Protein AF-A0A3C0AM90-F1 (afdb_monomer_lite)

Secondary structure (DSSP, 8-state):
-----------------PPP-------------------------------------SSTTTTTTS-------------HHHHHHHHHHHHHHHHHHHHHHHHHHH-S----HHHHHHHHHHHHHHHH-SSPPSS-SS-SS-TTS----TTHHHHHHHHHHHHHHHHHHHHHHHHHHHHHHHHHHHHHHTTTS-HHHHHHHHHHHHHHHGGG--SSHHHHHHHHHHHHHHHHHHHHHH--HHHHHHHHHHHHHHHHH-GGGHHHHHHHHHHHHHHH-

pLDDT: mean 73.26, std 22.81, range [27.39, 95.88]

Structure (mmCIF, N/CA/C/O backbone):
data_AF-A0A3C0AM90-F1
#
_entry.id   AF-A0A3C0AM90-F1
#
loop_
_atom_site.group_PDB
_atom_site.id
_atom_site.type_symbol
_atom_site.label_atom_id
_atom_site.label_alt_id
_atom_site.label_comp_id
_atom_site.label_asym_id
_atom_site.label_entity_id
_atom_site.label_seq_id
_atom_site.pdbx_PDB_ins_code
_atom_site.Cartn_x
_atom_site.Cartn_y
_atom_site.Cartn_z
_atom_site.occupancy
_atom_site.B_iso_or_equiv
_atom_site.auth_seq_id
_atom_site.auth_comp_id
_atom_site.auth_asym_id
_atom_site.auth_atom_id
_atom_site.pdbx_PDB_model_num
ATOM 1 N N . MET A 1 1 ? -50.182 -10.665 14.078 1.00 39.38 1 MET A N 1
ATOM 2 C CA . MET A 1 1 ? -50.051 -10.076 15.429 1.00 39.38 1 MET A CA 1
ATOM 3 C C . MET A 1 1 ? -49.239 -8.796 15.305 1.00 39.38 1 MET A C 1
ATOM 5 O O . MET A 1 1 ? -48.276 -8.785 14.554 1.00 39.38 1 MET A O 1
ATOM 9 N N . ARG A 1 2 ? -49.729 -7.710 15.909 1.00 33.28 2 ARG A N 1
ATOM 10 C CA . ARG A 1 2 ? -49.258 -6.319 15.777 1.00 33.28 2 ARG A CA 1
ATOM 11 C C . ARG A 1 2 ? -47.964 -6.069 16.570 1.00 33.28 2 ARG A C 1
ATOM 13 O O . ARG A 1 2 ? -47.918 -6.490 17.718 1.00 33.28 2 ARG A O 1
ATOM 20 N N . CYS A 1 3 ? -47.001 -5.341 15.993 1.00 35.06 3 CYS A N 1
ATOM 21 C CA . CYS A 1 3 ? -46.538 -4.006 16.440 1.00 35.06 3 CYS A CA 1
ATOM 22 C C . CYS A 1 3 ? -45.296 -3.527 15.638 1.00 35.06 3 CYS A C 1
ATOM 24 O O . CYS A 1 3 ? -44.379 -4.322 15.453 1.00 35.06 3 CYS A O 1
ATOM 26 N N . PRO A 1 4 ? -45.244 -2.253 15.186 1.00 50.62 4 PRO A N 1
ATOM 27 C CA . PRO A 1 4 ? -44.074 -1.613 14.572 1.00 50.62 4 PRO A CA 1
ATOM 28 C C . PRO A 1 4 ? -43.421 -0.568 15.507 1.00 50.62 4 PRO A C 1
ATOM 30 O O . PRO A 1 4 ? -44.130 0.182 16.168 1.00 50.62 4 PRO A O 1
ATOM 33 N N . PHE A 1 5 ? -42.089 -0.467 15.522 1.00 34.16 5 PHE A N 1
ATOM 34 C CA . PHE A 1 5 ? -41.318 0.657 16.093 1.00 34.16 5 PHE A CA 1
ATOM 35 C C . PHE A 1 5 ? -40.039 0.801 15.248 1.00 34.16 5 PHE A C 1
ATOM 37 O O . PHE A 1 5 ? -39.233 -0.119 15.195 1.00 34.16 5 PHE A O 1
ATOM 44 N N . LEU A 1 6 ? -40.022 1.704 14.266 1.00 31.70 6 LEU A N 1
ATOM 45 C CA . LEU A 1 6 ? -39.562 3.102 14.318 1.00 31.70 6 LEU A CA 1
ATOM 46 C C . LEU A 1 6 ? -38.048 3.268 14.548 1.00 31.70 6 LEU A C 1
ATOM 48 O O . LEU A 1 6 ? -37.533 3.149 15.652 1.00 31.70 6 LEU A O 1
ATOM 52 N N . PHE A 1 7 ? -37.407 3.570 13.415 1.00 35.69 7 PHE A N 1
ATOM 53 C CA . PHE A 1 7 ? -36.123 4.227 13.173 1.00 35.69 7 PHE A CA 1
ATOM 54 C C . PHE A 1 7 ? -35.644 5.177 14.283 1.00 35.69 7 PHE A C 1
ATOM 56 O O . PHE A 1 7 ? -36.381 6.071 14.692 1.00 35.69 7 PHE A O 1
ATOM 63 N N . SER A 1 8 ? -34.354 5.096 14.617 1.00 31.66 8 SER A N 1
ATOM 64 C CA . SER A 1 8 ? -33.591 6.265 15.058 1.00 31.66 8 SER A CA 1
ATOM 65 C C . SER A 1 8 ? -32.146 6.168 14.566 1.00 31.66 8 SER A C 1
ATOM 67 O O . SER A 1 8 ? -31.461 5.167 14.766 1.00 31.66 8 SER A O 1
ATOM 69 N N . SER A 1 9 ? -31.725 7.208 13.859 1.00 38.25 9 SER A N 1
ATOM 70 C CA . SER A 1 9 ? -30.399 7.449 13.290 1.00 38.25 9 SER A CA 1
ATOM 71 C C . SER A 1 9 ? -29.634 8.432 14.187 1.00 38.25 9 SER A C 1
ATOM 73 O O . SER A 1 9 ? -30.235 9.432 14.575 1.00 38.25 9 SER A O 1
ATOM 75 N N . PRO A 1 10 ? -28.330 8.248 14.479 1.00 38.34 10 PRO A N 1
ATOM 76 C CA . PRO A 1 10 ? -27.557 9.234 15.225 1.00 38.34 10 PRO A CA 1
ATOM 77 C C . PRO A 1 10 ? -26.718 10.079 14.256 1.00 38.34 10 PRO A C 1
ATOM 79 O O . PRO A 1 10 ? -25.612 9.701 13.881 1.00 38.34 10 PRO A O 1
ATOM 82 N N . PHE A 1 11 ? -27.257 11.214 13.814 1.00 35.66 11 PHE A N 1
ATOM 83 C CA . PHE A 1 11 ? -26.491 12.281 13.159 1.00 35.66 11 PHE A CA 1
ATOM 84 C C . PHE A 1 11 ? -27.241 13.604 13.352 1.00 35.66 11 PHE A C 1
ATOM 86 O O . PHE A 1 11 ? -28.010 13.993 12.485 1.00 35.66 11 PHE A O 1
ATOM 93 N N . GLN A 1 12 ? -27.078 14.248 14.513 1.00 34.56 12 GLN A N 1
ATOM 94 C CA . GLN A 1 12 ? -27.311 15.689 14.731 1.00 34.56 12 GLN A CA 1
ATOM 95 C C . GLN A 1 12 ? -27.127 16.031 16.215 1.00 34.56 12 GLN A C 1
ATOM 97 O O . GLN A 1 12 ? -28.050 15.879 17.006 1.00 34.56 12 GLN A O 1
ATOM 102 N N . ILE A 1 13 ? -25.946 16.528 16.587 1.00 34.00 13 ILE A N 1
ATOM 103 C CA . ILE A 1 13 ? -25.789 17.407 17.753 1.00 34.00 13 ILE A CA 1
ATOM 104 C C . ILE A 1 13 ? -24.882 18.559 17.316 1.00 34.00 13 ILE A C 1
ATOM 1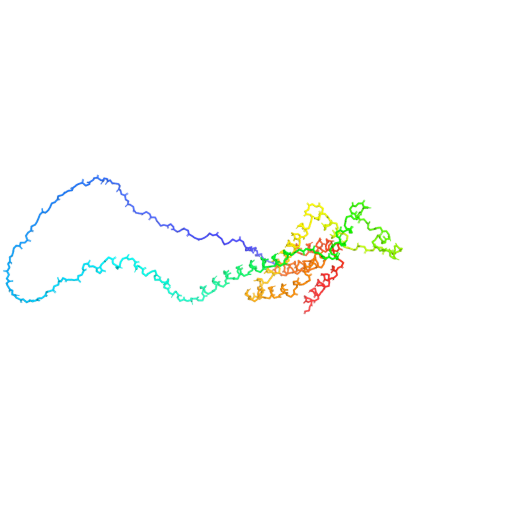06 O O . ILE A 1 13 ? -23.665 18.517 17.445 1.00 34.00 13 ILE A O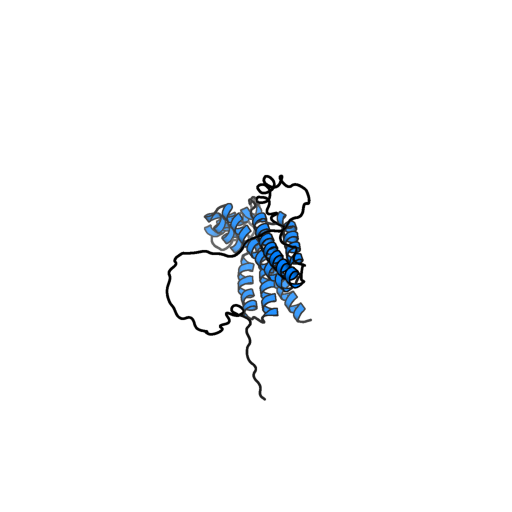 1
ATOM 110 N N . LEU A 1 14 ? -25.503 19.568 16.714 1.00 35.75 14 LEU A N 1
ATOM 111 C CA . LEU A 1 14 ? -25.012 20.939 16.661 1.00 35.75 14 LEU A CA 1
ATOM 112 C C . LEU A 1 14 ? -26.273 21.813 16.669 1.00 35.75 14 LEU A C 1
ATOM 114 O O . LEU A 1 14 ? -27.097 21.652 15.771 1.00 35.75 14 LEU A O 1
ATOM 118 N N . SER A 1 15 ? -26.416 22.676 17.683 1.00 34.88 15 SER A N 1
ATOM 119 C CA . SER A 1 15 ? -27.446 23.726 17.870 1.00 34.88 15 SER A CA 1
ATOM 120 C C . SER A 1 15 ? -28.365 23.552 19.092 1.00 34.88 15 SER A C 1
ATOM 122 O O . SER A 1 15 ? -29.468 23.026 18.982 1.00 34.88 15 SER A O 1
ATOM 124 N N . ILE A 1 16 ? -27.929 24.095 20.232 1.00 36.56 16 ILE A N 1
ATOM 125 C CA . ILE A 1 16 ? -28.690 24.497 21.437 1.00 36.56 16 ILE A CA 1
ATOM 126 C C . ILE A 1 16 ? -27.848 25.662 22.017 1.00 36.56 16 ILE A C 1
ATOM 128 O O . ILE A 1 16 ? -26.639 25.496 22.101 1.00 36.56 16 ILE A O 1
ATOM 132 N N . TYR A 1 17 ? -28.291 26.864 22.399 1.00 35.56 17 TYR A N 1
ATOM 133 C CA . TYR A 1 17 ? -29.592 27.519 22.548 1.00 35.56 17 TYR A CA 1
ATOM 134 C C . TYR A 1 17 ? -29.295 29.037 22.657 1.00 35.56 17 TYR A C 1
ATOM 136 O O . TYR A 1 17 ? -28.464 29.428 23.474 1.00 35.56 17 TYR A O 1
ATOM 144 N N . VAL A 1 18 ? -29.964 29.892 21.880 1.00 36.09 18 VAL A N 1
ATOM 145 C CA . VAL A 1 18 ? -30.125 31.325 22.197 1.00 36.09 18 VAL A CA 1
ATOM 146 C C . VAL A 1 18 ? -31.485 31.428 22.871 1.00 36.09 18 VAL A C 1
ATOM 148 O O . VAL A 1 18 ? -32.479 31.026 22.269 1.00 36.09 18 VAL A O 1
ATOM 151 N N . ASN A 1 19 ? -31.525 31.876 24.127 1.00 34.41 19 ASN A N 1
ATOM 152 C CA . ASN A 1 19 ? -32.768 32.028 24.873 1.00 34.41 19 ASN A CA 1
ATOM 153 C C . ASN A 1 19 ? -33.157 33.507 24.924 1.00 34.41 19 ASN A C 1
ATOM 155 O O . ASN A 1 19 ? -32.389 34.351 25.380 1.00 34.41 19 ASN A O 1
ATOM 159 N N . ASP A 1 20 ? -34.354 33.760 24.416 1.00 33.06 20 ASP A N 1
ATOM 160 C CA . ASP A 1 20 ? -35.044 35.033 24.272 1.00 33.06 20 ASP A CA 1
ATOM 161 C C . ASP A 1 20 ? -35.803 35.354 25.578 1.00 33.06 20 ASP A C 1
ATOM 163 O O . ASP A 1 20 ? -36.395 34.459 26.192 1.00 33.06 20 ASP A O 1
ATOM 167 N N . HIS A 1 21 ? -35.773 36.607 26.037 1.00 35.41 21 HIS A N 1
ATOM 168 C CA . HIS A 1 21 ? -36.641 37.134 27.101 1.00 35.41 21 HIS A CA 1
ATOM 169 C C . HIS A 1 21 ? -37.121 38.539 26.693 1.00 35.41 21 HIS A C 1
ATOM 171 O O . HIS A 1 21 ? -36.285 39.359 26.316 1.00 35.41 21 HIS A O 1
ATOM 177 N N . PRO A 1 22 ? -38.437 38.829 26.767 1.00 40.31 22 PRO A N 1
ATOM 178 C CA . PRO A 1 22 ? -39.031 39.987 26.107 1.00 40.31 22 PRO A CA 1
ATOM 179 C C . PRO A 1 22 ? -39.045 41.267 26.961 1.00 40.31 22 PRO A C 1
ATOM 181 O O . PRO A 1 22 ? -39.287 41.228 28.167 1.00 40.31 22 PRO A O 1
ATOM 184 N N . ASP A 1 23 ? -38.829 42.378 26.252 1.00 34.12 23 ASP A N 1
ATOM 185 C CA . ASP A 1 23 ? -39.323 43.755 26.405 1.00 34.12 23 ASP A CA 1
ATOM 186 C C . ASP A 1 23 ? -39.695 44.300 27.793 1.00 34.12 23 ASP A C 1
ATOM 188 O O . ASP A 1 23 ? -40.720 43.932 28.371 1.00 34.12 23 ASP A O 1
ATOM 192 N N . LYS A 1 24 ? -38.959 45.347 28.207 1.00 34.97 24 LYS A N 1
ATOM 193 C CA . LYS A 1 24 ? -39.517 46.531 28.887 1.00 34.97 24 LYS A CA 1
ATOM 194 C C . LYS A 1 24 ? -38.788 47.820 28.481 1.00 34.97 24 LYS A C 1
ATOM 196 O O . LYS A 1 24 ? -37.656 48.054 28.888 1.00 34.97 24 LYS A O 1
ATOM 201 N N . ASP A 1 25 ? -39.505 48.621 27.697 1.00 34.72 25 ASP A N 1
ATOM 202 C CA . ASP A 1 25 ? -39.694 50.075 27.795 1.00 34.72 25 ASP A CA 1
ATOM 203 C C . ASP A 1 25 ? -38.468 50.991 28.000 1.00 34.72 25 ASP A C 1
ATOM 205 O O . ASP A 1 25 ? -38.032 51.251 29.121 1.00 34.72 25 ASP A O 1
ATOM 209 N N . LEU A 1 26 ? -38.032 51.626 26.908 1.00 38.59 26 LEU A N 1
ATOM 210 C CA . LEU A 1 26 ? -37.303 52.900 26.906 1.00 38.59 26 LEU A CA 1
ATOM 211 C C . LEU A 1 26 ? -38.023 53.878 25.962 1.00 38.59 26 LEU A C 1
ATOM 213 O O . LEU A 1 26 ? -38.301 53.497 24.824 1.00 38.59 26 LEU A O 1
ATOM 217 N N . PRO A 1 27 ? -38.281 55.131 26.373 1.00 42.84 27 PRO A N 1
ATOM 218 C CA . PRO A 1 27 ? -38.460 56.229 25.439 1.00 42.84 27 PRO A CA 1
ATOM 219 C C . PRO A 1 27 ? -37.233 57.152 25.389 1.00 42.84 27 PRO A C 1
ATOM 221 O O . PRO A 1 27 ? -36.568 57.407 26.394 1.00 42.84 27 PRO A O 1
ATOM 224 N N . ASP A 1 28 ? -36.989 57.637 24.173 1.00 35.59 28 ASP A N 1
ATOM 225 C CA . ASP A 1 28 ? -36.035 58.664 23.755 1.00 35.59 28 ASP A CA 1
ATOM 226 C C . ASP A 1 28 ? -36.182 60.001 24.508 1.00 35.59 28 ASP A C 1
ATOM 228 O O . ASP A 1 28 ? -37.299 60.421 24.795 1.00 35.59 28 ASP A O 1
ATOM 232 N N . GLU A 1 29 ? -35.065 60.702 24.749 1.00 32.50 29 GLU A N 1
ATOM 233 C CA . GLU A 1 29 ? -34.785 62.072 24.255 1.00 32.50 29 GLU A CA 1
ATOM 234 C C . GLU A 1 29 ? -33.643 62.777 25.026 1.00 32.50 29 GLU A C 1
ATOM 236 O O . GLU A 1 29 ? -33.562 62.744 26.249 1.00 32.50 29 GLU A O 1
ATOM 241 N N . ASN A 1 30 ? -32.847 63.530 24.254 1.00 33.47 30 ASN A N 1
ATOM 242 C CA . ASN A 1 30 ? -32.092 64.744 24.606 1.00 33.47 30 ASN A CA 1
ATOM 243 C C . ASN A 1 30 ? -30.842 64.693 25.517 1.00 33.47 30 ASN A C 1
ATOM 245 O O . ASN A 1 30 ? -30.898 64.658 26.740 1.00 33.47 30 ASN A O 1
ATOM 249 N N . SER A 1 31 ? -29.688 64.929 24.876 1.00 32.47 31 SER A N 1
ATOM 250 C CA . SER A 1 31 ? -28.632 65.838 25.382 1.00 32.47 31 SER A CA 1
ATOM 251 C C . SER A 1 31 ? -29.169 67.291 25.448 1.00 32.47 31 SER A C 1
ATOM 253 O O . SER A 1 31 ? -30.154 67.542 24.752 1.00 32.47 31 SER A O 1
ATOM 255 N N . PRO A 1 32 ? -28.561 68.286 26.146 1.00 41.00 32 PRO A N 1
ATOM 256 C CA . PRO A 1 32 ? -27.155 68.386 26.571 1.00 41.00 32 PRO A CA 1
ATOM 257 C C . PRO A 1 32 ? -26.893 68.964 27.993 1.00 41.00 32 PRO A C 1
ATOM 259 O O . PRO A 1 32 ? -27.784 69.467 28.671 1.00 41.00 32 PRO A O 1
ATOM 262 N N . ASP A 1 33 ? -25.616 68.903 28.392 1.00 34.41 33 ASP A N 1
ATOM 263 C CA . ASP A 1 33 ? -24.923 69.674 29.454 1.00 34.41 33 ASP A CA 1
ATOM 264 C C . ASP A 1 33 ? -25.289 71.183 29.404 1.00 34.41 33 ASP A C 1
ATOM 266 O O . ASP A 1 33 ? -25.496 71.684 28.289 1.00 34.41 33 ASP A O 1
ATOM 270 N N . PRO A 1 34 ? -25.385 71.945 30.525 1.00 41.53 34 PRO A N 1
ATOM 271 C CA . PRO A 1 34 ? -24.170 72.520 31.129 1.00 41.53 34 PRO A CA 1
ATOM 272 C C . PRO A 1 34 ? -24.220 72.865 32.646 1.00 41.53 34 PRO A C 1
ATOM 274 O O . PRO A 1 34 ? -25.239 73.288 33.182 1.00 41.53 34 PRO A O 1
ATOM 277 N N . SER A 1 35 ? -23.028 72.862 33.259 1.00 28.73 35 SER A N 1
ATOM 278 C CA . SER A 1 35 ? -22.476 73.920 34.140 1.00 28.73 35 SER A CA 1
ATOM 279 C C . SER A 1 35 ? -23.117 74.283 35.496 1.00 28.73 35 SER A C 1
ATOM 281 O O . SER A 1 35 ? -24.326 74.407 35.628 1.00 28.73 35 SER A O 1
ATOM 283 N N . GLU A 1 36 ? -22.216 74.677 36.414 1.00 28.39 36 GLU A N 1
ATOM 284 C CA . GLU A 1 36 ? -22.448 75.522 37.605 1.00 28.39 36 GLU A CA 1
ATOM 285 C C . GLU A 1 36 ? -23.236 74.854 38.748 1.00 28.39 36 GLU A C 1
ATOM 287 O O . GLU A 1 36 ? -24.157 74.085 38.547 1.00 28.39 36 GLU A O 1
ATOM 292 N N . SER A 1 37 ? -22.974 75.057 40.031 1.00 28.48 37 SER A N 1
ATOM 293 C CA . SER A 1 37 ? -22.026 75.852 40.802 1.00 28.48 37 SER A CA 1
ATOM 294 C C . SER A 1 37 ? -22.276 75.462 42.271 1.00 28.48 37 SER A C 1
ATOM 296 O O . SER A 1 37 ? -23.402 75.133 42.636 1.00 28.48 37 SER A O 1
ATOM 298 N N . ASN A 1 38 ? -21.223 75.522 43.087 1.00 27.39 38 ASN A N 1
ATOM 299 C CA . ASN A 1 38 ? -21.166 75.767 44.546 1.00 27.39 38 ASN A CA 1
ATOM 300 C C . ASN A 1 38 ? -22.404 76.516 45.149 1.00 27.39 38 ASN A C 1
ATOM 302 O O . ASN A 1 38 ? -23.058 77.211 44.372 1.00 27.39 38 ASN A O 1
ATOM 306 N N . PRO A 1 39 ? -22.652 76.608 46.488 1.00 45.41 39 PRO A N 1
ATOM 307 C CA . PRO A 1 39 ? -21.684 76.427 47.581 1.00 45.41 39 PRO A CA 1
ATOM 308 C C . PRO A 1 39 ? -22.248 75.997 48.974 1.00 45.41 39 PRO A C 1
ATOM 310 O O . PRO A 1 39 ? -23.433 75.754 49.169 1.00 45.41 39 PRO A O 1
ATOM 313 N N . GLU A 1 40 ? -21.349 76.049 49.965 1.00 31.39 40 GLU A N 1
ATOM 314 C CA . GLU A 1 40 ? -21.561 76.672 51.289 1.00 31.39 40 GLU A CA 1
ATOM 315 C C . GLU A 1 40 ? -21.923 75.836 52.532 1.00 31.39 40 GLU A C 1
ATOM 317 O O . GLU A 1 40 ? -22.744 74.927 52.528 1.00 31.39 40 GLU A O 1
ATOM 322 N N . ALA A 1 41 ? -21.344 76.348 53.633 1.00 33.34 41 ALA A N 1
ATOM 323 C CA . ALA A 1 41 ? -21.694 76.211 55.050 1.00 33.34 41 ALA A CA 1
ATOM 324 C C . ALA A 1 41 ? -20.970 75.074 55.812 1.00 33.34 41 ALA A C 1
ATOM 326 O O . ALA A 1 41 ? -21.088 73.911 55.473 1.00 33.34 41 ALA A O 1
ATOM 327 N N . ASN A 1 42 ? -20.225 75.305 56.899 1.00 33.97 42 ASN A N 1
ATOM 328 C CA . ASN A 1 42 ? -19.999 76.506 57.699 1.00 33.97 42 ASN A CA 1
ATOM 329 C C . ASN A 1 42 ? -18.758 76.311 58.610 1.00 33.97 42 ASN A C 1
ATOM 331 O O . ASN A 1 42 ? -18.336 75.190 58.879 1.00 33.97 42 ASN A O 1
ATOM 335 N N . ARG A 1 43 ? -18.225 77.444 59.076 1.00 28.91 43 ARG A N 1
ATOM 336 C CA . ARG A 1 43 ? -17.188 77.715 60.103 1.00 28.91 43 ARG A CA 1
ATOM 337 C C . ARG A 1 43 ? -17.521 77.009 61.445 1.00 28.91 43 ARG A C 1
ATOM 339 O O . ARG A 1 43 ? -18.691 76.730 61.664 1.00 28.91 43 ARG A O 1
ATOM 346 N N . SER A 1 44 ? -16.664 76.746 62.442 1.00 30.16 44 SER A N 1
ATOM 347 C CA . SER A 1 44 ? -15.401 77.317 62.956 1.00 30.16 44 SER A CA 1
ATOM 348 C C . SER A 1 44 ? -14.908 76.416 64.143 1.00 30.16 44 SER A C 1
ATOM 350 O O . SER A 1 44 ? -15.572 75.418 64.417 1.00 30.16 44 SER A O 1
ATOM 352 N N . PRO A 1 45 ? -13.785 76.719 64.840 1.00 43.91 45 PRO A N 1
ATOM 353 C CA . PRO A 1 45 ? -12.841 75.736 65.400 1.00 43.91 45 PRO A CA 1
ATOM 354 C C . PRO A 1 45 ? -12.894 75.573 66.928 1.00 43.91 45 PRO A C 1
ATOM 356 O O . PRO A 1 45 ? -13.296 76.509 67.609 1.00 43.91 45 PRO A O 1
ATOM 359 N N . GLU A 1 46 ? -12.351 74.467 67.450 1.00 34.53 46 GLU A N 1
ATOM 360 C CA . GLU A 1 46 ? -11.793 74.394 68.812 1.00 34.53 46 GLU A CA 1
ATOM 361 C C . GLU A 1 46 ? -10.573 73.456 68.865 1.00 34.53 46 GLU A C 1
ATOM 363 O O . GLU A 1 46 ? -10.448 72.495 68.105 1.00 34.53 46 GLU A O 1
ATOM 368 N N . ASP A 1 47 ? -9.649 73.835 69.740 1.00 28.73 47 ASP A N 1
ATOM 369 C CA . ASP A 1 47 ? -8.256 73.425 69.863 1.00 28.73 47 ASP A CA 1
ATOM 370 C C . ASP A 1 47 ? -8.042 72.015 70.443 1.00 28.73 47 ASP A C 1
ATOM 372 O O . ASP A 1 47 ? -8.780 71.593 71.328 1.00 28.73 47 ASP A O 1
ATOM 376 N N . ALA A 1 48 ? -6.952 71.343 70.039 1.00 30.58 48 ALA A N 1
ATOM 377 C CA . ALA A 1 48 ? -5.919 70.813 70.951 1.00 30.58 48 ALA A CA 1
ATOM 378 C C . ALA A 1 48 ? -4.887 69.920 70.224 1.00 30.58 48 ALA A C 1
ATOM 380 O O . ALA A 1 48 ? -5.201 68.858 69.702 1.00 30.58 48 ALA A O 1
ATOM 381 N N . ALA A 1 49 ? -3.643 70.405 70.241 1.00 28.12 49 ALA A N 1
ATOM 382 C CA . ALA A 1 49 ? -2.334 69.739 70.213 1.00 28.12 49 ALA A CA 1
ATOM 383 C C . ALA A 1 49 ? -2.215 68.212 69.965 1.00 28.12 49 ALA A C 1
ATOM 385 O O . ALA A 1 49 ? -2.788 67.409 70.696 1.00 28.12 49 ALA A O 1
ATOM 386 N N . GLY A 1 50 ? -1.271 67.827 69.086 1.00 29.05 50 GLY A N 1
ATOM 387 C CA . GLY A 1 50 ? -0.628 66.503 69.147 1.00 29.05 50 GLY A CA 1
ATOM 388 C C . GLY A 1 50 ? 0.030 65.970 67.863 1.00 29.05 50 GLY A C 1
ATOM 389 O O . GLY A 1 50 ? -0.539 65.103 67.225 1.00 29.05 50 GLY A O 1
ATOM 390 N N . ASP A 1 51 ? 1.228 66.473 67.549 1.00 28.14 51 ASP A N 1
ATOM 391 C CA . ASP A 1 51 ? 2.442 65.738 67.118 1.00 28.14 51 ASP A CA 1
ATOM 392 C C . ASP A 1 51 ? 2.501 64.819 65.849 1.00 28.14 51 ASP A C 1
ATOM 394 O O . ASP A 1 51 ? 1.796 63.826 65.724 1.00 28.14 51 ASP A O 1
ATOM 398 N N . GLN A 1 52 ? 3.514 65.130 65.011 1.00 31.72 52 GLN A N 1
ATOM 399 C CA . GLN A 1 52 ? 4.317 64.332 64.033 1.00 31.72 52 GLN A CA 1
ATOM 400 C C . GLN A 1 52 ? 3.638 63.785 62.756 1.00 31.72 52 GLN A C 1
ATOM 402 O O . GLN A 1 52 ? 2.734 62.966 62.807 1.00 31.72 52 GLN A O 1
ATOM 407 N N . ALA A 1 53 ? 3.964 64.276 61.552 1.00 30.47 53 ALA A N 1
ATOM 408 C CA . ALA A 1 53 ? 5.189 64.114 60.737 1.00 30.47 53 ALA A CA 1
ATOM 409 C C . ALA A 1 53 ? 4.929 63.132 59.574 1.00 30.47 53 ALA A C 1
ATOM 411 O O . ALA A 1 53 ? 4.706 61.946 59.790 1.00 30.47 53 ALA A O 1
ATOM 412 N N . GLY A 1 54 ? 4.965 63.626 58.332 1.00 29.12 54 GLY A N 1
ATOM 413 C CA . GLY A 1 54 ? 4.768 62.808 57.136 1.00 29.12 54 GLY A CA 1
ATOM 414 C C . GLY A 1 54 ? 5.245 63.520 55.874 1.00 29.12 54 GLY A C 1
ATOM 415 O O . GLY A 1 54 ? 4.553 64.385 55.350 1.00 29.12 54 GLY A O 1
ATOM 416 N N . THR A 1 55 ? 6.415 63.128 55.379 1.00 36.50 55 THR A N 1
ATOM 417 C CA . THR A 1 55 ? 6.850 63.377 53.997 1.00 36.50 55 THR A CA 1
ATOM 418 C C . THR A 1 55 ? 7.876 62.309 53.663 1.00 36.50 55 THR A C 1
ATOM 420 O O . THR A 1 55 ? 8.994 62.418 54.140 1.00 36.50 55 THR A O 1
ATOM 423 N N . ASP A 1 56 ? 7.446 61.258 52.956 1.00 38.81 56 ASP A N 1
ATOM 424 C CA . ASP A 1 56 ? 8.278 60.325 52.166 1.00 38.81 56 ASP A CA 1
ATOM 425 C C . ASP A 1 56 ? 7.370 59.278 51.483 1.00 38.81 56 ASP A C 1
ATOM 427 O O . ASP A 1 56 ? 7.438 58.081 51.748 1.00 38.81 56 ASP A O 1
ATOM 431 N N . GLN A 1 57 ? 6.434 59.717 50.629 1.00 41.12 57 GLN A N 1
ATOM 432 C CA . GLN A 1 57 ? 5.565 58.789 49.875 1.00 41.12 57 GLN A CA 1
ATOM 433 C C . GLN A 1 57 ? 5.425 59.107 48.378 1.00 41.12 57 GLN A C 1
ATOM 435 O O . GLN A 1 57 ? 4.615 58.481 47.703 1.00 41.12 57 GLN A O 1
ATOM 440 N N . SER A 1 58 ? 6.211 60.034 47.816 1.00 44.78 58 SER A N 1
ATOM 441 C CA . SER A 1 58 ? 5.998 60.448 46.416 1.00 44.78 58 SER A CA 1
ATOM 442 C C . SER A 1 58 ? 6.863 59.732 45.368 1.00 44.78 58 SER A C 1
ATOM 444 O O . SER A 1 58 ? 6.524 59.811 44.192 1.00 44.78 58 SER A O 1
ATOM 446 N N . GLU A 1 59 ? 7.931 59.014 45.738 1.00 39.91 59 GLU A N 1
ATOM 447 C CA . GLU A 1 59 ? 8.780 58.290 44.762 1.00 39.91 59 GLU A CA 1
ATOM 448 C C . GLU A 1 59 ? 8.483 56.785 44.663 1.00 39.91 59 GLU A C 1
ATOM 450 O O . GLU A 1 59 ? 8.769 56.168 43.640 1.00 39.91 59 GLU A O 1
ATOM 455 N N . ALA A 1 60 ? 7.823 56.189 45.660 1.00 36.91 60 ALA A N 1
ATOM 456 C CA . ALA A 1 60 ? 7.428 54.776 45.617 1.00 36.91 60 ALA A CA 1
ATOM 457 C C . ALA A 1 60 ? 6.231 54.500 44.679 1.00 36.91 60 ALA A C 1
ATOM 459 O O . ALA A 1 60 ? 5.964 53.353 44.329 1.00 36.91 60 ALA A O 1
ATOM 460 N N . ALA A 1 61 ? 5.508 55.540 44.252 1.00 38.88 61 ALA A N 1
ATOM 461 C CA . ALA A 1 61 ? 4.270 55.395 43.486 1.00 38.88 61 ALA A CA 1
ATOM 462 C C . ALA A 1 61 ? 4.477 55.172 41.974 1.00 38.88 61 ALA A C 1
ATOM 464 O O . ALA A 1 61 ? 3.576 54.660 41.319 1.00 38.88 61 ALA A O 1
ATOM 465 N N . LEU A 1 62 ? 5.647 55.507 41.414 1.00 41.00 62 LEU A N 1
ATOM 466 C CA . LEU A 1 62 ? 5.924 55.341 39.974 1.00 41.00 62 LEU A CA 1
ATOM 467 C C . LEU A 1 62 ? 6.618 54.019 39.615 1.00 41.00 62 LEU A C 1
ATOM 469 O O . LEU A 1 62 ? 6.656 53.654 38.444 1.00 41.00 62 LEU A O 1
ATOM 473 N N . VAL A 1 63 ? 7.126 53.279 40.603 1.00 41.25 63 VAL A N 1
ATOM 474 C CA . VAL A 1 63 ? 7.662 51.916 40.406 1.00 41.25 63 VAL A CA 1
ATOM 475 C C . VAL A 1 63 ? 6.577 50.849 40.623 1.00 41.25 63 VAL A C 1
ATOM 477 O O . VAL A 1 63 ? 6.704 49.731 40.140 1.00 41.25 63 VAL A O 1
ATOM 480 N N . ASN A 1 64 ? 5.462 51.203 41.268 1.00 42.44 64 ASN A N 1
ATOM 481 C CA . ASN A 1 64 ? 4.384 50.269 41.613 1.00 42.44 64 ASN A CA 1
ATOM 482 C C . ASN A 1 64 ? 3.305 50.076 40.528 1.00 42.44 64 ASN A C 1
ATOM 484 O O . ASN A 1 64 ? 2.295 49.438 40.800 1.00 42.44 64 ASN A O 1
ATOM 488 N N . GLN A 1 65 ? 3.486 50.614 39.316 1.00 42.22 65 GLN A N 1
ATOM 489 C CA . GLN A 1 65 ? 2.515 50.467 38.213 1.00 42.22 65 GLN A CA 1
ATOM 490 C C . GLN A 1 65 ? 3.067 49.764 36.961 1.00 42.22 65 GLN A C 1
ATOM 492 O O . GLN A 1 65 ? 2.375 49.691 35.953 1.00 42.22 65 GLN A O 1
ATOM 497 N N . SER A 1 66 ? 4.287 49.220 36.998 1.00 39.69 66 SER A N 1
ATOM 498 C CA . SER A 1 66 ? 4.867 48.449 35.879 1.00 39.69 66 SER A CA 1
ATOM 499 C C . SER A 1 66 ? 5.222 47.003 36.230 1.00 39.69 66 SER A C 1
ATOM 501 O O . SER A 1 66 ? 5.789 46.285 35.411 1.00 39.69 66 SER A O 1
ATOM 503 N N . ALA A 1 67 ? 4.844 46.570 37.427 1.00 44.25 67 ALA A N 1
ATOM 504 C CA . ALA A 1 67 ? 4.754 45.173 37.800 1.00 44.25 67 ALA A CA 1
ATOM 505 C C . ALA A 1 67 ? 3.316 44.925 38.259 1.00 44.25 67 ALA A C 1
ATOM 507 O O . ALA A 1 67 ? 3.057 44.629 39.422 1.00 44.25 67 ALA A O 1
ATOM 508 N N . GLU A 1 68 ? 2.358 45.064 37.338 1.00 46.00 68 GLU A N 1
ATOM 509 C CA . GLU A 1 68 ? 1.307 44.053 37.323 1.00 46.00 68 GLU A CA 1
ATOM 510 C C . GLU A 1 68 ? 2.082 42.740 37.229 1.00 46.00 68 GLU A C 1
ATOM 512 O O . GLU A 1 68 ? 2.642 42.400 36.187 1.00 46.00 68 GLU A O 1
ATOM 517 N N . GLU A 1 69 ? 2.270 42.086 38.377 1.00 51.16 69 GLU A N 1
ATOM 518 C CA . GLU A 1 69 ? 2.461 40.654 38.399 1.00 51.16 69 GLU A CA 1
ATOM 519 C C . GLU A 1 69 ? 1.357 40.139 37.478 1.00 51.16 69 GLU A C 1
ATOM 521 O O . GLU A 1 69 ? 0.183 40.159 37.849 1.00 51.16 69 GLU A O 1
ATOM 526 N N . GLU A 1 70 ? 1.713 39.782 36.239 1.00 56.81 70 GLU A N 1
ATOM 527 C CA . GLU A 1 70 ? 0.967 38.823 35.436 1.00 56.81 70 GLU A CA 1
ATOM 528 C C . GLU A 1 70 ? 0.927 37.568 36.307 1.00 56.81 70 GLU A C 1
ATOM 530 O O . GLU A 1 70 ? 1.770 36.674 36.216 1.00 56.81 70 GLU A O 1
ATOM 535 N N . GLY A 1 71 ? 0.016 37.590 37.280 1.00 56.12 71 GLY A N 1
ATOM 536 C CA . GLY A 1 71 ? -0.226 36.519 38.206 1.00 56.12 71 GLY A CA 1
ATOM 537 C C . GLY A 1 71 ? -0.556 35.344 37.325 1.00 56.12 71 GLY A C 1
ATOM 538 O O . GLY A 1 71 ? -1.507 35.404 36.541 1.00 56.12 71 GLY A O 1
ATOM 539 N N . LEU A 1 72 ? 0.293 34.319 37.396 1.00 61.91 72 LEU A N 1
ATOM 540 C CA . LEU A 1 72 ? 0.040 33.059 36.720 1.00 61.91 72 LEU A CA 1
ATOM 541 C C . LEU A 1 72 ? -1.431 32.708 36.964 1.00 61.91 72 LEU A C 1
ATOM 543 O O . LEU A 1 72 ? -1.863 32.827 38.117 1.00 61.91 72 LEU A O 1
ATOM 547 N N . PRO A 1 73 ? -2.195 32.361 35.912 1.00 73.00 73 PRO A N 1
ATOM 548 C CA . PRO A 1 73 ? -3.629 32.142 36.034 1.00 73.00 73 PRO A CA 1
ATOM 549 C C . PRO A 1 73 ? -3.909 31.266 37.256 1.00 73.00 73 PRO A C 1
ATOM 551 O O . PRO A 1 73 ? -3.237 30.251 37.456 1.00 73.00 73 PRO A O 1
ATOM 554 N N . GLU A 1 74 ? -4.833 31.722 38.106 1.00 74.12 74 GLU A N 1
ATOM 555 C CA . GLU A 1 74 ? -5.195 31.053 39.354 1.00 74.12 74 GLU A CA 1
ATOM 556 C C . GLU A 1 74 ? -5.465 29.570 39.061 1.00 74.12 74 GLU A C 1
ATOM 558 O O . GLU A 1 74 ? -6.236 29.247 38.158 1.00 74.12 74 GLU A O 1
ATOM 563 N N . TRP A 1 75 ? -4.759 28.669 39.756 1.00 65.19 75 TRP A N 1
ATOM 564 C CA . TRP A 1 75 ? -4.827 27.233 39.484 1.00 65.19 75 TRP A CA 1
ATOM 565 C C . TRP A 1 75 ? -6.247 26.719 39.731 1.00 65.19 75 TRP A C 1
ATOM 567 O O . TRP A 1 75 ? -6.635 26.451 40.869 1.00 65.19 75 TRP A O 1
ATOM 577 N N . GLU A 1 76 ? -7.013 26.566 38.655 1.00 73.50 76 GLU A N 1
ATOM 578 C CA . GLU A 1 76 ? -8.332 25.954 38.699 1.00 73.50 76 GLU A CA 1
ATOM 579 C C . GLU A 1 76 ? -8.175 24.479 39.120 1.00 73.50 76 GLU A C 1
ATOM 581 O O . GLU A 1 76 ? -7.345 23.755 38.554 1.00 73.50 76 GLU A O 1
ATOM 586 N N . PRO A 1 77 ? -8.893 2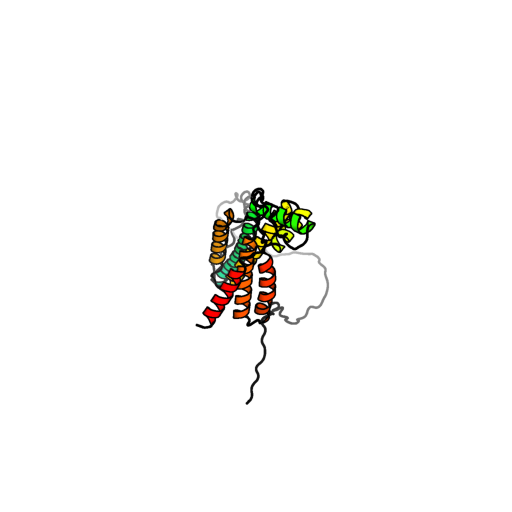4.006 40.155 1.00 78.75 77 PRO A N 1
ATOM 587 C CA . PRO A 1 77 ? -8.784 22.619 40.584 1.00 78.75 77 PRO A CA 1
ATOM 588 C C . PRO A 1 77 ? -9.207 21.693 39.437 1.00 78.75 77 PRO A C 1
ATOM 590 O O . PRO A 1 77 ? -10.292 21.866 38.886 1.00 78.75 77 PRO A O 1
ATOM 593 N N . LEU A 1 78 ? -8.372 20.697 39.099 1.00 74.69 78 LEU A N 1
ATOM 594 C CA . LEU A 1 78 ? -8.695 19.685 38.084 1.00 74.69 78 LEU A CA 1
ATOM 595 C C . LEU A 1 78 ? -9.951 18.912 38.504 1.00 74.69 78 LEU A C 1
ATOM 597 O O . LEU A 1 78 ? -9.887 17.934 39.255 1.00 74.69 78 LEU A O 1
ATOM 601 N N . THR A 1 79 ? -11.105 19.359 38.018 1.00 82.00 79 THR A N 1
ATOM 602 C CA . THR A 1 79 ? -12.339 18.587 38.073 1.00 82.00 79 THR A CA 1
ATOM 603 C C . THR A 1 79 ? -12.205 17.384 37.130 1.00 82.00 79 THR A C 1
ATOM 605 O O . THR A 1 79 ? -11.476 17.456 36.137 1.00 82.00 79 THR A O 1
ATOM 608 N N . PRO A 1 80 ? -12.881 16.255 37.411 1.00 78.50 80 PRO A N 1
ATOM 609 C CA . PRO A 1 80 ? -12.834 15.080 36.540 1.00 78.50 80 PRO A CA 1
ATOM 610 C C . PRO A 1 80 ? -13.198 15.393 35.080 1.00 78.50 80 PRO A C 1
ATOM 612 O O . PRO A 1 80 ? -12.564 14.868 34.174 1.00 78.50 80 PRO A O 1
ATOM 615 N N . GLU A 1 81 ? -14.145 16.308 34.855 1.00 79.00 81 GLU A N 1
ATOM 616 C CA . GLU A 1 81 ? -14.563 16.737 33.512 1.00 79.00 81 GLU A CA 1
ATOM 617 C C . GLU A 1 81 ? -13.445 17.489 32.761 1.00 79.00 81 GLU A C 1
ATOM 619 O O . GLU A 1 81 ? -13.186 17.197 31.596 1.00 79.00 81 GLU A O 1
ATOM 624 N N . LEU A 1 82 ? -12.695 18.376 33.431 1.00 80.62 82 LEU A N 1
ATOM 625 C CA . LEU A 1 82 ? -11.555 19.077 32.819 1.00 80.62 82 LEU A CA 1
ATOM 626 C C . LEU A 1 82 ? -10.399 18.124 32.464 1.00 80.62 82 LEU A C 1
ATOM 628 O O . LEU A 1 82 ? -9.722 18.320 31.453 1.00 80.62 82 LEU A O 1
ATOM 632 N N . VAL A 1 83 ? -10.173 17.078 33.271 1.00 79.94 83 VAL A N 1
ATOM 633 C CA . VAL A 1 83 ? -9.187 16.020 32.965 1.00 79.94 83 VAL A CA 1
ATOM 634 C C . VAL A 1 83 ? -9.584 15.272 31.693 1.00 79.94 83 VAL A C 1
ATOM 636 O O . VAL A 1 83 ? -8.728 14.977 30.859 1.00 79.94 83 VAL A O 1
ATOM 639 N N . GLU A 1 84 ? -10.870 14.949 31.552 1.00 77.62 84 GLU A N 1
ATOM 640 C CA . GLU A 1 84 ? -11.406 14.230 30.396 1.00 77.62 84 GLU A CA 1
ATOM 641 C C . GLU A 1 84 ? -11.307 15.070 29.115 1.00 77.62 84 GLU A C 1
ATOM 643 O O . GLU A 1 84 ? -10.807 14.573 28.101 1.00 77.62 84 GLU A O 1
ATOM 648 N N . ASP A 1 85 ? -11.672 16.352 29.166 1.00 80.19 85 ASP A N 1
ATOM 649 C CA . ASP A 1 85 ? -11.574 17.269 28.024 1.00 80.19 85 ASP A CA 1
ATOM 650 C C . ASP A 1 85 ? -10.124 17.470 27.552 1.00 80.19 85 ASP A C 1
ATOM 652 O O . ASP A 1 85 ? -9.831 17.420 26.348 1.00 80.19 85 ASP A O 1
ATOM 656 N N . GLU A 1 86 ? -9.183 17.639 28.485 1.00 81.12 86 GLU A N 1
ATOM 657 C CA . GLU A 1 86 ? -7.763 17.770 28.148 1.00 81.12 86 GLU A CA 1
ATOM 658 C C . GLU A 1 86 ? -7.184 16.440 27.631 1.00 81.12 86 GLU A C 1
ATOM 660 O O . GLU A 1 86 ? -6.369 16.430 26.704 1.00 81.12 86 GLU A O 1
ATOM 665 N N . ALA A 1 87 ? -7.656 15.295 28.138 1.00 79.81 87 ALA A N 1
ATOM 666 C CA . ALA A 1 87 ? -7.269 13.981 27.631 1.00 79.81 87 ALA A CA 1
ATOM 667 C C . ALA A 1 87 ? -7.757 13.737 26.192 1.00 79.81 87 ALA A C 1
ATOM 669 O O . ALA A 1 87 ? -7.010 13.155 25.398 1.00 79.81 87 ALA A O 1
ATOM 670 N N . ILE A 1 88 ? -8.963 14.202 25.837 1.00 79.06 88 ILE A N 1
ATOM 671 C CA . ILE A 1 88 ? -9.511 14.139 24.471 1.00 79.06 88 ILE A CA 1
ATOM 672 C C . ILE A 1 88 ? -8.690 15.020 23.523 1.00 79.06 88 ILE A C 1
ATOM 674 O O . ILE A 1 88 ? -8.336 14.592 22.418 1.00 79.06 88 ILE A O 1
ATOM 678 N N . ARG A 1 89 ? -8.347 16.243 23.948 1.00 82.44 89 ARG A N 1
ATOM 679 C CA . ARG A 1 89 ? -7.503 17.157 23.163 1.00 82.44 89 ARG A CA 1
ATOM 680 C C . ARG A 1 89 ? -6.107 16.577 22.944 1.00 82.44 89 ARG A C 1
ATOM 682 O O . ARG A 1 89 ? -5.636 16.538 21.805 1.00 82.44 89 ARG A O 1
ATOM 689 N N . GLY A 1 90 ? -5.472 16.098 24.013 1.00 81.50 90 GLY A N 1
ATOM 690 C CA . GLY A 1 90 ? -4.150 15.481 23.965 1.00 81.50 90 GLY A CA 1
ATOM 691 C C . GLY A 1 90 ? -4.121 14.272 23.035 1.00 81.50 90 GLY A C 1
ATOM 692 O O . GLY A 1 90 ? -3.218 14.146 22.214 1.00 81.50 90 GLY A O 1
ATOM 693 N N . ASP A 1 91 ? -5.157 13.438 23.075 1.00 80.38 91 ASP A N 1
ATOM 694 C CA . ASP A 1 91 ? -5.296 12.296 22.179 1.00 80.38 91 ASP A CA 1
ATOM 695 C C . ASP A 1 91 ? -5.456 12.710 20.706 1.00 80.38 91 ASP A C 1
ATOM 697 O O . ASP A 1 91 ? -4.754 12.189 19.838 1.00 80.38 91 ASP A O 1
ATOM 701 N N . PHE A 1 92 ? -6.297 13.702 20.399 1.00 83.44 92 PHE A N 1
ATOM 702 C CA . PHE A 1 92 ? -6.391 14.236 19.037 1.00 83.44 92 PHE A CA 1
ATOM 703 C C . PHE A 1 92 ? -5.024 14.703 18.510 1.00 83.44 92 PHE A C 1
ATOM 705 O O . PHE A 1 92 ? -4.648 14.367 17.384 1.00 83.44 92 PHE A O 1
ATOM 712 N N . MET A 1 93 ? -4.255 15.426 19.330 1.00 86.25 93 MET A N 1
ATOM 713 C CA . MET A 1 93 ? -2.909 15.882 18.970 1.00 86.25 93 MET A CA 1
ATOM 714 C C . MET A 1 93 ? -1.941 14.711 18.771 1.00 86.25 93 MET A C 1
ATOM 716 O O . MET A 1 93 ? -1.209 14.688 17.781 1.00 86.25 93 MET A O 1
ATOM 720 N N . LEU A 1 94 ? -1.961 13.717 19.663 1.00 83.94 94 LEU A N 1
ATOM 721 C CA . LEU A 1 94 ? -1.061 12.562 19.629 1.00 83.94 94 LEU A CA 1
ATOM 722 C C . LEU A 1 94 ? -1.276 11.702 18.375 1.00 83.94 94 LEU A C 1
ATOM 724 O O . LEU A 1 94 ? -0.317 11.215 17.778 1.00 83.94 94 LEU A O 1
ATOM 728 N N . ARG A 1 95 ? -2.524 11.583 17.916 1.00 82.69 95 ARG A N 1
ATOM 729 C CA . ARG A 1 95 ? -2.896 10.875 16.683 1.00 82.69 95 ARG A CA 1
ATOM 730 C C . ARG A 1 95 ? -2.337 11.543 15.436 1.00 82.69 95 ARG A C 1
ATOM 732 O O . ARG A 1 95 ? -1.709 10.887 14.606 1.00 82.69 95 ARG A O 1
ATOM 739 N N . TRP A 1 96 ? -2.555 12.850 15.300 1.00 88.00 96 TRP A N 1
ATOM 740 C CA . TRP A 1 96 ? -2.009 13.603 14.174 1.00 88.00 96 TRP A CA 1
ATOM 741 C C . TRP A 1 96 ? -0.487 13.649 14.225 1.00 88.00 96 TRP A C 1
ATOM 743 O O . TRP A 1 96 ? 0.147 13.532 13.180 1.00 88.00 96 TRP A O 1
ATOM 753 N N . ALA A 1 97 ? 0.098 13.721 15.422 1.00 86.94 97 ALA A N 1
ATOM 754 C CA . ALA A 1 97 ? 1.535 13.590 15.607 1.00 86.94 97 ALA A CA 1
ATOM 755 C C . ALA A 1 97 ? 2.044 12.212 15.153 1.00 86.94 97 ALA A C 1
ATOM 757 O O . ALA A 1 97 ? 3.053 12.156 14.460 1.00 86.94 97 ALA A O 1
ATOM 758 N N . ALA A 1 98 ? 1.341 11.116 15.458 1.00 84.62 98 ALA A N 1
ATOM 759 C CA . ALA A 1 98 ? 1.714 9.772 15.012 1.00 84.62 98 ALA A CA 1
ATOM 760 C C . ALA A 1 98 ? 1.630 9.617 13.483 1.00 84.62 98 ALA A C 1
ATOM 762 O O . ALA A 1 98 ? 2.547 9.072 12.870 1.00 84.62 98 ALA A O 1
ATOM 763 N N . ILE A 1 99 ? 0.573 10.140 12.851 1.00 86.62 99 ILE A N 1
ATOM 764 C CA . ILE A 1 99 ? 0.429 10.138 11.384 1.00 86.62 99 ILE A CA 1
ATOM 765 C C . ILE A 1 99 ? 1.529 10.988 10.740 1.00 86.62 99 ILE A C 1
ATOM 767 O O . ILE A 1 99 ? 2.175 10.549 9.791 1.00 86.62 99 ILE A O 1
ATOM 771 N N . LEU A 1 100 ? 1.775 12.188 11.271 1.00 89.31 100 LEU A N 1
ATOM 772 C CA . LEU A 1 100 ? 2.843 13.066 10.803 1.00 89.31 100 LEU A CA 1
ATOM 773 C C . LEU A 1 100 ? 4.201 12.375 10.938 1.00 89.31 100 LEU A C 1
ATOM 775 O O . LEU A 1 100 ? 4.972 12.363 9.984 1.00 89.31 100 LEU A O 1
ATOM 779 N N . LEU A 1 101 ? 4.472 11.738 12.077 1.00 87.69 101 LEU A N 1
ATOM 780 C CA . LEU A 1 101 ? 5.703 10.989 12.307 1.00 87.69 101 LEU A CA 1
ATOM 781 C C . LEU A 1 101 ? 5.858 9.846 11.297 1.00 87.69 101 LEU A C 1
ATOM 783 O O . LEU A 1 101 ? 6.935 9.694 10.725 1.00 87.69 101 LEU A O 1
ATOM 787 N N . ALA A 1 102 ? 4.790 9.097 11.008 1.00 84.88 102 ALA A N 1
ATOM 788 C CA . ALA A 1 102 ? 4.800 8.060 9.976 1.00 84.88 102 ALA A CA 1
ATOM 789 C C . ALA A 1 102 ? 5.133 8.635 8.590 1.00 84.88 102 ALA A C 1
ATOM 791 O O . ALA A 1 102 ? 5.982 8.091 7.883 1.00 84.88 102 ALA A O 1
ATOM 792 N N . CYS A 1 103 ? 4.539 9.773 8.224 1.00 87.19 103 CYS A N 1
ATOM 793 C CA . CYS A 1 103 ? 4.853 10.476 6.980 1.00 87.19 103 CYS A CA 1
ATOM 794 C C . CYS A 1 103 ? 6.316 10.943 6.927 1.00 87.19 103 CYS A C 1
ATOM 796 O O . CYS A 1 103 ? 6.960 10.806 5.889 1.00 87.19 103 CYS A O 1
ATOM 798 N N . LEU A 1 104 ? 6.868 11.449 8.034 1.00 88.62 104 LEU A N 1
ATOM 799 C CA . LEU A 1 104 ? 8.276 11.852 8.120 1.00 88.62 104 LEU A CA 1
ATOM 800 C C . LEU A 1 104 ? 9.218 10.651 7.968 1.00 88.62 104 LEU A C 1
ATOM 802 O O . LEU A 1 104 ? 10.203 10.732 7.241 1.00 88.62 104 LEU A O 1
ATOM 806 N N . PHE A 1 105 ? 8.897 9.521 8.597 1.00 84.69 105 PHE A N 1
ATOM 807 C CA . PHE A 1 105 ? 9.661 8.276 8.469 1.00 84.69 105 PHE A CA 1
ATOM 808 C C . PHE A 1 105 ? 9.588 7.703 7.044 1.00 84.69 105 PHE A C 1
ATOM 810 O O . PHE A 1 105 ? 10.552 7.115 6.550 1.00 84.69 105 PHE A O 1
ATOM 817 N N . ALA A 1 106 ? 8.469 7.914 6.348 1.00 85.06 106 ALA A N 1
ATOM 818 C CA . ALA A 1 106 ? 8.330 7.585 4.936 1.00 85.06 106 ALA A CA 1
ATOM 819 C C . ALA A 1 106 ? 9.060 8.569 4.002 1.00 85.06 106 ALA A C 1
ATOM 821 O O . ALA A 1 106 ? 9.345 8.211 2.861 1.00 85.06 106 ALA A O 1
ATOM 822 N N . ALA A 1 107 ? 9.409 9.775 4.449 1.00 86.19 107 ALA A N 1
ATOM 823 C CA . ALA A 1 107 ? 10.106 10.783 3.648 1.00 86.19 107 ALA A CA 1
ATOM 824 C C . ALA A 1 107 ? 11.620 10.513 3.535 1.00 86.19 107 ALA A C 1
ATOM 826 O O . ALA A 1 107 ? 12.452 11.404 3.695 1.00 86.19 107 ALA A O 1
ATOM 827 N N . THR A 1 108 ? 11.987 9.264 3.263 1.00 85.06 108 THR A N 1
ATOM 828 C CA . THR A 1 108 ? 13.370 8.820 3.076 1.00 85.06 108 THR A CA 1
ATOM 829 C C . THR A 1 108 ? 13.673 8.584 1.604 1.00 85.06 108 THR A C 1
ATOM 831 O O . THR A 1 108 ? 12.809 8.150 0.841 1.00 85.06 108 THR A O 1
ATOM 834 N N . TYR A 1 109 ? 14.918 8.863 1.211 1.00 82.44 109 TYR A N 1
ATOM 835 C CA . TYR A 1 109 ? 15.390 8.609 -0.146 1.00 82.44 109 TYR A CA 1
ATOM 836 C C . TYR A 1 109 ? 15.373 7.109 -0.451 1.00 82.44 109 TYR A C 1
ATOM 838 O O . TYR A 1 109 ? 15.835 6.297 0.351 1.00 82.44 109 TYR A O 1
ATOM 846 N N . ILE A 1 110 ? 14.837 6.746 -1.614 1.00 81.12 110 ILE A N 1
ATOM 847 C CA . ILE A 1 110 ? 14.683 5.356 -2.037 1.00 81.12 110 ILE A CA 1
ATOM 848 C C . ILE A 1 110 ? 15.851 4.998 -2.955 1.00 81.12 110 ILE A C 1
ATOM 850 O O . ILE A 1 110 ? 15.919 5.451 -4.094 1.00 81.12 110 ILE A O 1
ATOM 854 N N . SER A 1 111 ? 16.754 4.157 -2.457 1.00 76.62 111 SER A N 1
ATOM 855 C CA . SER A 1 111 ? 17.886 3.601 -3.217 1.00 76.62 111 SER A CA 1
ATOM 856 C C . SER A 1 111 ? 17.902 2.072 -3.223 1.00 76.62 111 SER A C 1
ATOM 858 O O . SER A 1 111 ? 18.926 1.455 -3.508 1.00 76.62 111 SER A O 1
ATOM 860 N N . ASP A 1 112 ? 16.778 1.461 -2.860 1.00 84.50 112 ASP A N 1
ATOM 861 C CA . ASP A 1 112 ? 16.656 0.019 -2.752 1.00 84.50 112 ASP A CA 1
ATOM 862 C C . ASP A 1 112 ? 16.580 -0.662 -4.130 1.00 84.50 112 ASP A C 1
ATOM 864 O O . ASP A 1 112 ? 15.890 -0.207 -5.046 1.00 84.50 112 ASP A O 1
ATOM 868 N N . THR A 1 113 ? 17.306 -1.772 -4.269 1.00 87.75 113 THR A N 1
ATOM 869 C CA . THR A 1 113 ? 17.417 -2.493 -5.543 1.00 87.75 113 THR A CA 1
ATOM 870 C C . THR A 1 113 ? 16.103 -3.171 -5.911 1.00 87.75 113 THR A C 1
ATOM 872 O O . THR A 1 113 ? 15.723 -3.134 -7.081 1.00 87.75 113 THR A O 1
ATOM 875 N N . GLU A 1 114 ? 15.381 -3.742 -4.942 1.00 88.19 114 GLU A N 1
ATOM 876 C CA . GLU A 1 114 ? 14.108 -4.423 -5.213 1.00 88.19 114 GLU A CA 1
ATOM 877 C C . GLU A 1 114 ? 13.077 -3.435 -5.764 1.00 88.19 114 GLU A C 1
ATOM 879 O O . GLU A 1 114 ? 12.449 -3.679 -6.796 1.00 88.19 114 GLU A O 1
ATOM 884 N N . THR A 1 115 ? 12.986 -2.255 -5.149 1.00 89.81 115 THR A N 1
ATOM 885 C CA . THR A 1 115 ? 12.109 -1.173 -5.618 1.00 89.81 115 THR A CA 1
ATOM 886 C C . THR A 1 115 ? 12.422 -0.758 -7.065 1.00 89.81 115 THR A C 1
ATOM 888 O O . THR A 1 115 ? 11.517 -0.572 -7.883 1.00 89.81 115 THR A O 1
ATOM 891 N N . LEU A 1 116 ? 13.704 -0.637 -7.425 1.00 90.31 116 LEU A N 1
ATOM 892 C CA . LEU A 1 116 ? 14.110 -0.280 -8.790 1.00 90.31 116 LEU A CA 1
ATOM 893 C C . LEU A 1 116 ? 13.801 -1.385 -9.809 1.00 90.31 116 LEU A C 1
ATOM 895 O O . LEU A 1 116 ? 13.468 -1.079 -10.957 1.00 90.31 116 LEU A O 1
ATOM 899 N N . VAL A 1 117 ? 13.862 -2.656 -9.404 1.00 91.38 117 VAL A N 1
ATOM 900 C CA . VAL A 1 117 ? 13.440 -3.786 -10.246 1.00 91.38 117 VAL A CA 1
ATOM 901 C C . VAL A 1 117 ? 11.945 -3.701 -10.551 1.00 91.38 117 VAL A C 1
ATOM 903 O O . VAL A 1 117 ? 11.567 -3.880 -11.709 1.00 91.38 117 VAL A O 1
ATOM 906 N N . HIS A 1 118 ? 11.104 -3.348 -9.577 1.00 92.44 118 HIS A N 1
ATOM 907 C CA . HIS A 1 118 ? 9.670 -3.120 -9.796 1.00 92.44 118 HIS A CA 1
ATOM 908 C C . HIS A 1 118 ? 9.410 -1.973 -10.786 1.00 92.44 118 HIS A C 1
ATOM 910 O O . HIS A 1 118 ? 8.646 -2.124 -11.743 1.00 92.44 118 HIS A O 1
ATOM 916 N N . VAL A 1 119 ? 10.122 -0.848 -10.642 1.00 93.56 119 VAL A N 1
ATOM 917 C CA . VAL A 1 119 ? 10.045 0.271 -11.601 1.00 93.56 119 VAL A CA 1
ATOM 918 C C . VAL A 1 119 ? 10.433 -0.187 -13.007 1.00 93.56 119 VAL A C 1
ATOM 920 O O . VAL A 1 119 ? 9.731 0.109 -13.978 1.00 93.56 119 VAL A O 1
ATOM 923 N N . LYS A 1 120 ? 11.540 -0.926 -13.139 1.00 92.69 120 LYS A N 1
ATOM 924 C CA . LYS A 1 120 ? 12.028 -1.387 -14.443 1.00 92.69 120 LYS A CA 1
ATOM 925 C C . LYS A 1 120 ? 11.091 -2.409 -15.080 1.00 92.69 120 LYS A C 1
ATOM 927 O O . LYS A 1 120 ? 10.847 -2.351 -16.286 1.00 92.69 120 LYS A O 1
ATOM 932 N N . THR A 1 121 ? 10.538 -3.294 -14.263 1.00 92.00 121 THR A N 1
ATOM 933 C CA . THR A 1 121 ? 9.517 -4.264 -14.648 1.00 92.00 121 THR A CA 1
ATOM 934 C C . THR A 1 121 ? 8.281 -3.567 -15.202 1.00 92.00 121 THR A C 1
ATOM 936 O O . THR A 1 121 ? 7.831 -3.892 -16.299 1.00 92.00 121 THR A O 1
ATOM 939 N N . GLY A 1 122 ? 7.780 -2.543 -14.511 1.00 92.75 122 GLY A N 1
ATOM 940 C CA . GLY A 1 122 ? 6.630 -1.770 -14.966 1.00 92.75 122 GLY A CA 1
ATOM 941 C C . GLY A 1 122 ? 6.889 -1.015 -16.269 1.00 92.75 122 GLY A C 1
ATOM 942 O O . GLY A 1 122 ? 6.050 -1.035 -17.163 1.00 92.75 122 GLY A O 1
ATOM 943 N N . GLN A 1 123 ? 8.079 -0.425 -16.439 1.00 93.31 123 GLN A N 1
ATOM 944 C CA . GLN A 1 123 ? 8.477 0.211 -17.705 1.00 93.31 123 GLN A CA 1
ATOM 945 C C . GLN A 1 123 ? 8.509 -0.789 -18.870 1.00 93.31 123 GLN A C 1
ATOM 947 O O . GLN A 1 123 ? 8.126 -0.464 -19.998 1.00 93.31 123 GLN A O 1
ATOM 952 N N . TYR A 1 124 ? 8.969 -2.014 -18.607 1.00 92.44 124 TYR A N 1
ATOM 953 C CA . TYR A 1 124 ? 8.977 -3.079 -19.600 1.00 92.44 124 TYR A CA 1
ATOM 954 C C . TYR A 1 124 ? 7.548 -3.492 -19.984 1.00 92.44 124 TYR A C 1
ATOM 956 O O . TYR A 1 124 ? 7.221 -3.512 -21.170 1.00 92.44 124 TYR A O 1
ATOM 964 N N . LEU A 1 125 ? 6.671 -3.720 -19.000 1.00 91.06 125 LEU A N 1
ATOM 965 C CA . LEU A 1 125 ? 5.255 -4.029 -19.235 1.00 91.06 125 LEU A CA 1
ATOM 966 C C . LEU A 1 125 ? 4.546 -2.892 -19.990 1.00 91.06 125 LEU A C 1
ATOM 968 O O . LEU A 1 125 ? 3.879 -3.121 -20.993 1.00 91.06 125 LEU A O 1
ATOM 972 N N . ALA A 1 126 ? 4.759 -1.635 -19.605 1.00 91.00 126 ALA A N 1
ATOM 973 C CA . ALA A 1 126 ? 4.155 -0.490 -20.288 1.00 91.00 126 ALA A CA 1
ATOM 974 C C . ALA A 1 126 ? 4.545 -0.394 -21.779 1.00 91.00 126 ALA A C 1
ATOM 976 O O . ALA A 1 126 ? 3.768 0.123 -22.581 1.00 91.00 126 ALA A O 1
ATOM 977 N N . SER A 1 127 ? 5.724 -0.900 -22.162 1.00 90.19 127 SER A N 1
ATOM 978 C CA . SER A 1 127 ? 6.217 -0.875 -23.548 1.00 90.19 127 SER A CA 1
ATOM 979 C C . SER A 1 127 ? 5.903 -2.137 -24.362 1.00 90.19 127 SER A C 1
ATOM 981 O O . SER A 1 127 ? 5.803 -2.045 -25.583 1.00 90.19 127 SER A O 1
ATOM 983 N N . HIS A 1 128 ? 5.726 -3.294 -23.718 1.00 87.19 128 HIS A N 1
ATOM 984 C CA . HIS A 1 128 ? 5.524 -4.592 -24.386 1.00 87.19 128 HIS A CA 1
ATOM 985 C C . HIS A 1 128 ? 4.114 -5.179 -24.186 1.00 87.19 128 HIS A C 1
ATOM 987 O O . HIS A 1 128 ? 3.780 -6.198 -24.790 1.00 87.19 128 HIS A O 1
ATOM 993 N N . GLY A 1 129 ? 3.270 -4.516 -23.392 1.00 82.88 129 GLY A N 1
ATOM 994 C CA . GLY A 1 129 ? 1.900 -4.912 -23.081 1.00 82.88 129 GLY A CA 1
ATOM 995 C C . GLY A 1 129 ? 1.703 -5.298 -21.612 1.00 82.88 129 GLY A C 1
ATOM 996 O O . GLY A 1 129 ? 2.643 -5.564 -20.871 1.00 82.88 129 GLY A O 1
ATOM 997 N N . PHE A 1 130 ? 0.440 -5.362 -21.186 1.00 73.69 130 PHE A N 1
ATOM 998 C CA . PHE A 1 130 ? 0.079 -5.651 -19.790 1.00 73.69 130 PHE A CA 1
ATOM 999 C C . PHE A 1 130 ? 0.456 -7.065 -19.321 1.00 73.69 130 PHE A C 1
ATOM 1001 O O . PHE A 1 130 ? 0.542 -7.307 -18.121 1.00 73.69 130 PHE A O 1
ATOM 1008 N N . TRP A 1 131 ? 0.662 -7.997 -20.253 1.00 76.19 131 TRP A N 1
ATOM 1009 C CA . TRP A 1 131 ? 0.941 -9.397 -19.948 1.00 76.19 131 TRP A CA 1
ATOM 1010 C C . TRP A 1 131 ? 2.450 -9.653 -19.903 1.00 76.19 131 TRP A C 1
ATOM 1012 O O . TRP A 1 131 ? 3.137 -9.314 -20.871 1.00 76.19 131 TRP A O 1
ATOM 1022 N N . PRO A 1 132 ? 2.972 -10.281 -18.832 1.00 71.06 132 PRO A N 1
ATOM 1023 C CA . PRO A 1 132 ? 4.373 -10.673 -18.777 1.00 71.06 132 PRO A CA 1
ATOM 1024 C C . PRO A 1 132 ? 4.714 -11.613 -19.945 1.00 71.06 132 PRO A C 1
ATOM 1026 O O . PRO A 1 132 ? 3.920 -12.508 -20.259 1.00 71.06 132 PRO A O 1
ATOM 1029 N N . PRO A 1 133 ? 5.865 -11.432 -20.612 1.00 74.94 133 PRO A N 1
ATOM 1030 C CA . PRO A 1 133 ? 6.328 -12.349 -21.638 1.00 74.94 133 PRO A CA 1
ATOM 1031 C C . PRO A 1 133 ? 6.557 -13.741 -21.047 1.00 74.94 133 PRO A C 1
ATOM 1033 O O . PRO A 1 133 ? 6.822 -13.908 -19.858 1.00 74.94 133 PRO A O 1
ATOM 1036 N N . ALA A 1 134 ? 6.499 -14.753 -21.911 1.00 74.75 134 ALA A N 1
ATOM 1037 C CA . ALA A 1 134 ? 6.645 -16.146 -21.502 1.00 74.75 134 ALA A CA 1
ATOM 1038 C C . ALA A 1 134 ? 8.019 -16.476 -20.892 1.00 74.75 134 ALA A C 1
ATOM 1040 O O . ALA A 1 134 ? 8.128 -17.512 -20.255 1.00 74.75 134 ALA A O 1
ATOM 1041 N N . ASN A 1 135 ? 9.027 -15.614 -21.065 1.00 80.94 135 ASN A N 1
ATOM 1042 C CA . ASN A 1 135 ? 10.416 -15.824 -20.664 1.00 80.94 135 ASN A CA 1
ATOM 1043 C C . ASN A 1 135 ? 10.931 -14.642 -19.826 1.00 80.94 135 ASN A C 1
ATOM 1045 O O . ASN A 1 135 ? 10.535 -13.497 -20.056 1.00 80.94 135 ASN A O 1
ATOM 1049 N N . ASP A 1 136 ? 11.837 -14.911 -18.886 1.00 84.00 136 ASP A N 1
ATOM 1050 C CA . ASP A 1 136 ? 12.469 -13.899 -18.033 1.00 84.00 136 ASP A CA 1
ATOM 1051 C C . ASP A 1 136 ? 13.504 -13.067 -18.804 1.00 84.00 136 ASP A C 1
ATOM 1053 O O . ASP A 1 136 ? 14.585 -13.540 -19.148 1.00 84.00 136 ASP A O 1
ATOM 1057 N N . VAL A 1 137 ? 13.161 -11.803 -19.060 1.00 85.06 137 VAL A N 1
ATOM 1058 C CA . VAL A 1 137 ? 13.999 -10.834 -19.786 1.00 85.06 137 VAL A CA 1
ATOM 1059 C C . VAL A 1 137 ? 15.040 -10.136 -18.910 1.00 85.06 137 VAL A C 1
ATOM 1061 O O . VAL A 1 137 ? 15.922 -9.454 -19.435 1.00 85.06 137 VAL A O 1
ATOM 1064 N N . PHE A 1 138 ? 14.936 -10.261 -17.586 1.00 85.31 138 PHE A N 1
ATOM 1065 C CA . PHE A 1 138 ? 15.843 -9.617 -16.635 1.00 85.31 138 PHE A CA 1
ATOM 1066 C C . PHE A 1 138 ? 16.955 -10.560 -16.160 1.00 85.31 138 PHE A C 1
ATOM 1068 O O . PHE A 1 138 ? 17.987 -10.098 -15.667 1.00 85.31 138 PHE A O 1
ATOM 1075 N N . SER A 1 139 ? 16.785 -11.873 -16.331 1.00 85.44 139 SER A N 1
ATOM 1076 C CA . SER A 1 139 ? 17.758 -12.879 -15.906 1.00 85.44 139 SER A CA 1
ATOM 1077 C C . SER A 1 139 ? 18.861 -13.128 -16.933 1.00 85.44 139 SER A C 1
ATOM 1079 O O . SER A 1 139 ? 18.657 -13.777 -17.951 1.00 85.44 139 SER A O 1
ATOM 1081 N N . TYR A 1 140 ? 20.092 -12.719 -16.619 1.00 84.00 140 TYR A N 1
ATOM 1082 C CA . TYR A 1 140 ? 21.241 -12.923 -17.512 1.00 84.00 140 TYR A CA 1
ATOM 1083 C C . TYR A 1 140 ? 21.566 -14.406 -17.787 1.00 84.00 140 TYR A C 1
ATOM 1085 O O . TYR A 1 140 ? 21.985 -14.756 -18.889 1.00 84.00 140 TYR A O 1
ATOM 1093 N N . THR A 1 141 ? 21.394 -15.289 -16.797 1.00 87.50 141 THR A N 1
ATOM 1094 C CA . THR A 1 141 ? 21.818 -16.702 -16.877 1.00 87.50 141 THR A CA 1
ATOM 1095 C C . THR A 1 141 ? 20.679 -17.684 -17.138 1.00 87.50 141 THR A C 1
ATOM 1097 O O . THR A 1 141 ? 20.952 -18.833 -17.482 1.00 87.50 141 THR A O 1
ATOM 1100 N N . ALA A 1 142 ? 19.420 -17.270 -16.974 1.00 81.75 142 ALA A N 1
ATOM 1101 C CA . ALA A 1 142 ? 18.263 -18.159 -17.044 1.00 81.75 142 ALA A CA 1
ATOM 1102 C C . ALA A 1 142 ? 17.117 -17.571 -17.885 1.00 81.75 142 ALA A C 1
ATOM 1104 O O . ALA A 1 142 ? 15.960 -17.633 -17.475 1.00 81.75 142 ALA A O 1
ATOM 1105 N N . ASN A 1 143 ? 17.445 -17.054 -19.074 1.00 79.44 143 ASN A N 1
ATOM 1106 C CA . ASN A 1 143 ? 16.481 -16.483 -20.026 1.00 79.44 143 ASN A CA 1
ATOM 1107 C C . ASN A 1 143 ? 15.366 -17.463 -20.449 1.00 79.44 143 ASN A C 1
ATOM 1109 O O . ASN A 1 143 ? 14.301 -17.035 -20.876 1.00 79.44 143 ASN A O 1
ATOM 1113 N N . ASP A 1 144 ? 15.586 -18.776 -20.333 1.00 81.31 144 ASP A N 1
ATOM 1114 C CA . ASP A 1 144 ? 14.604 -19.800 -20.726 1.00 81.31 144 ASP A CA 1
ATOM 1115 C C . ASP A 1 144 ? 13.559 -20.101 -19.636 1.00 81.31 144 ASP A C 1
ATOM 1117 O O . ASP A 1 144 ? 12.719 -20.989 -19.803 1.00 81.31 144 ASP A O 1
ATOM 1121 N N . ARG A 1 145 ? 13.616 -19.423 -18.480 1.00 82.44 145 ARG A N 1
ATOM 1122 C CA . ARG A 1 145 ? 12.646 -19.645 -17.402 1.00 82.44 145 ARG A CA 1
ATOM 1123 C C . ARG A 1 145 ? 11.371 -18.834 -17.617 1.00 82.44 145 ARG A C 1
ATOM 1125 O O . ARG A 1 145 ? 11.460 -17.664 -17.989 1.00 82.44 145 ARG A O 1
ATOM 1132 N N . PRO A 1 146 ? 10.199 -19.415 -17.298 1.00 82.69 146 PRO A N 1
ATOM 1133 C CA . PRO A 1 146 ? 8.957 -18.675 -17.343 1.00 82.69 146 PRO A CA 1
ATOM 1134 C C . PRO A 1 146 ? 8.925 -17.588 -16.276 1.00 82.69 146 PRO A C 1
ATOM 1136 O O . PRO A 1 146 ? 9.202 -17.848 -15.101 1.00 82.69 146 PRO A O 1
ATOM 1139 N N . TRP A 1 147 ? 8.569 -16.375 -16.691 1.00 84.75 147 TRP A N 1
ATOM 1140 C CA . TRP A 1 147 ? 8.445 -15.233 -15.799 1.00 84.75 147 TRP A CA 1
ATOM 1141 C C . TRP A 1 147 ? 6.994 -15.038 -15.366 1.00 84.75 147 TRP A C 1
ATOM 1143 O O . TRP A 1 147 ? 6.130 -14.641 -16.146 1.00 84.75 147 TRP A O 1
ATOM 1153 N N . TYR A 1 148 ? 6.727 -15.314 -14.090 1.00 83.00 148 TYR A N 1
ATOM 1154 C CA . TYR A 1 148 ? 5.419 -15.098 -13.480 1.00 83.00 148 TYR A CA 1
ATOM 1155 C C . TYR A 1 148 ? 5.440 -13.816 -12.653 1.00 83.00 148 TYR A C 1
ATOM 1157 O O . TYR A 1 148 ? 5.979 -13.796 -11.546 1.00 83.00 148 TYR A O 1
ATOM 1165 N N . ASN A 1 149 ? 4.825 -12.756 -13.174 1.00 86.31 149 ASN A N 1
ATOM 1166 C CA . ASN A 1 149 ? 4.640 -11.519 -12.428 1.00 86.31 149 ASN A CA 1
ATOM 1167 C C . ASN A 1 149 ? 3.201 -11.400 -11.908 1.00 86.31 149 ASN A C 1
ATOM 1169 O O . ASN A 1 149 ? 2.289 -11.026 -12.641 1.00 86.31 149 ASN A O 1
ATOM 1173 N N . ASN A 1 150 ? 3.010 -11.719 -10.628 1.00 85.44 150 ASN A N 1
ATOM 1174 C CA . ASN A 1 150 ? 1.710 -11.600 -9.964 1.00 85.44 150 ASN A CA 1
ATOM 1175 C C . ASN A 1 150 ? 1.394 -10.157 -9.533 1.00 85.44 150 ASN A C 1
ATOM 1177 O O . ASN A 1 150 ? 0.227 -9.800 -9.431 1.00 85.44 150 ASN A O 1
ATOM 1181 N N . ALA A 1 151 ? 2.418 -9.325 -9.323 1.00 90.56 151 ALA A N 1
ATOM 1182 C CA . ALA A 1 151 ? 2.303 -7.936 -8.877 1.00 90.56 151 ALA A CA 1
ATOM 1183 C C . ALA A 1 151 ? 2.355 -6.945 -10.059 1.00 90.56 151 ALA A C 1
ATOM 1185 O O . ALA A 1 151 ? 2.798 -5.805 -9.923 1.00 90.56 151 ALA A O 1
ATOM 1186 N N . TRP A 1 152 ? 1.903 -7.373 -11.241 1.00 90.94 152 TRP A N 1
ATOM 1187 C CA . TRP A 1 152 ? 2.013 -6.609 -12.487 1.00 90.94 152 TRP A CA 1
ATOM 1188 C C . TRP A 1 152 ? 1.357 -5.221 -12.398 1.00 90.94 152 TRP A C 1
ATOM 1190 O O . TRP A 1 152 ? 1.881 -4.253 -12.951 1.00 90.94 152 TRP A O 1
ATOM 1200 N N . LEU A 1 153 ? 0.235 -5.095 -11.675 1.00 92.25 153 LEU A N 1
ATOM 1201 C CA . LEU A 1 153 ? -0.429 -3.806 -11.488 1.00 92.25 153 LEU A CA 1
ATOM 1202 C C . LEU A 1 153 ? 0.395 -2.893 -10.578 1.00 92.25 153 LEU A C 1
ATOM 1204 O O . LEU A 1 153 ? 0.475 -1.696 -10.841 1.00 92.25 153 LEU A O 1
ATOM 1208 N N . PHE A 1 154 ? 1.040 -3.447 -9.547 1.00 93.44 154 PHE A N 1
ATOM 1209 C CA . PHE A 1 154 ? 1.921 -2.676 -8.675 1.00 93.44 154 PHE A CA 1
ATOM 1210 C C . PHE A 1 154 ? 3.090 -2.111 -9.479 1.00 93.44 154 PHE A C 1
ATOM 1212 O O . PHE A 1 154 ? 3.320 -0.903 -9.452 1.00 93.44 154 PHE A O 1
ATOM 1219 N N . ASP A 1 155 ? 3.733 -2.937 -10.299 1.00 93.31 155 ASP A N 1
ATOM 1220 C CA . ASP A 1 155 ? 4.846 -2.511 -11.149 1.00 93.31 155 ASP A CA 1
ATOM 1221 C C . ASP A 1 155 ? 4.436 -1.409 -12.136 1.00 93.31 155 ASP A C 1
ATOM 1223 O O . ASP A 1 155 ? 5.135 -0.403 -12.296 1.00 93.31 155 ASP A O 1
ATOM 1227 N N . LEU A 1 156 ? 3.266 -1.539 -12.767 1.00 93.56 156 LEU A N 1
ATOM 1228 C CA . LEU A 1 156 ? 2.723 -0.504 -13.650 1.00 93.56 156 LEU A CA 1
ATOM 1229 C C . LEU A 1 156 ? 2.428 0.800 -12.904 1.00 93.56 156 LEU A C 1
ATOM 1231 O 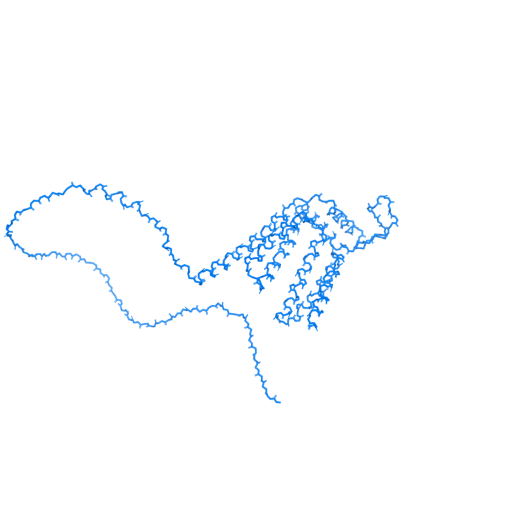O . LEU A 1 156 ? 2.781 1.872 -13.392 1.00 93.56 156 LEU A O 1
ATOM 1235 N N . THR A 1 157 ? 1.829 0.731 -11.712 1.00 93.94 157 THR A N 1
ATOM 1236 C CA . THR A 1 157 ? 1.587 1.936 -10.904 1.00 93.94 157 THR A CA 1
ATOM 1237 C C . THR A 1 157 ? 2.896 2.606 -10.494 1.00 93.94 157 THR A C 1
ATOM 1239 O O . THR A 1 157 ? 3.038 3.818 -10.651 1.00 93.94 157 THR A O 1
ATOM 1242 N N . LEU A 1 158 ? 3.886 1.824 -10.062 1.00 94.06 158 LEU A N 1
ATOM 1243 C CA . LEU A 1 158 ? 5.173 2.327 -9.600 1.00 94.06 158 LEU A CA 1
ATOM 1244 C C . LEU A 1 158 ? 5.981 2.956 -10.741 1.00 94.06 158 LEU A C 1
ATOM 1246 O O . LEU A 1 158 ? 6.528 4.049 -10.597 1.00 94.06 158 LEU A O 1
ATOM 1250 N N . SER A 1 159 ? 6.008 2.302 -11.904 1.00 94.31 159 SER A N 1
ATOM 1251 C CA . SER A 1 159 ? 6.654 2.839 -13.106 1.00 94.31 159 SER A CA 1
ATOM 1252 C C . SER A 1 159 ? 5.960 4.092 -13.643 1.00 94.31 159 SER A C 1
ATOM 1254 O O . SER A 1 159 ? 6.650 5.017 -14.071 1.00 94.31 159 SER A O 1
ATOM 1256 N N . GLY A 1 160 ? 4.627 4.170 -13.573 1.00 94.50 160 GLY A N 1
ATOM 1257 C CA . GLY A 1 160 ? 3.865 5.365 -13.935 1.00 94.50 160 GLY A CA 1
ATOM 1258 C C . GLY A 1 160 ? 4.180 6.554 -13.025 1.00 94.50 160 GLY A C 1
ATOM 1259 O O . GLY A 1 160 ? 4.466 7.646 -13.514 1.00 94.50 160 GLY A O 1
ATOM 1260 N N . VAL A 1 161 ? 4.209 6.333 -11.707 1.00 94.88 161 VAL A N 1
ATOM 1261 C CA . VAL A 1 161 ? 4.599 7.355 -10.720 1.00 94.88 161 VAL A CA 1
ATOM 1262 C C . VAL A 1 161 ? 6.030 7.837 -10.970 1.00 94.88 161 VAL A C 1
ATOM 1264 O O . VAL A 1 161 ? 6.275 9.045 -11.024 1.00 94.88 161 VAL A O 1
ATOM 1267 N N . TYR A 1 162 ? 6.960 6.904 -11.187 1.00 94.12 162 TYR A N 1
ATOM 1268 C CA . TYR A 1 162 ? 8.350 7.229 -11.503 1.00 94.12 162 TYR A CA 1
ATOM 1269 C C . TYR A 1 162 ? 8.484 7.998 -12.825 1.00 94.12 162 TYR A C 1
ATOM 1271 O O . TYR A 1 162 ? 9.283 8.922 -12.925 1.00 94.12 162 TYR A O 1
ATOM 1279 N N . GLY A 1 163 ? 7.687 7.662 -13.841 1.00 93.00 163 GLY A N 1
ATOM 1280 C CA . GLY A 1 163 ? 7.721 8.333 -15.140 1.00 93.00 163 GLY A CA 1
ATOM 1281 C C . GLY A 1 163 ? 7.300 9.806 -15.094 1.00 93.00 163 GLY A C 1
ATOM 1282 O O . GLY A 1 163 ? 7.781 10.591 -15.907 1.00 93.00 163 GLY A O 1
ATOM 1283 N N . VAL A 1 164 ? 6.428 10.189 -14.154 1.00 94.44 164 VAL A N 1
ATOM 1284 C CA . VAL A 1 164 ? 5.905 11.564 -14.048 1.00 94.44 164 VAL A CA 1
ATOM 1285 C C . VAL A 1 164 ? 6.697 12.414 -13.050 1.00 94.44 164 VAL A C 1
ATOM 1287 O O . VAL A 1 164 ? 6.974 13.576 -13.336 1.00 94.44 164 VAL A O 1
ATOM 1290 N N . LEU A 1 165 ? 7.057 11.862 -11.885 1.00 92.94 165 LEU A N 1
ATOM 1291 C CA . LEU A 1 165 ? 7.686 12.611 -10.783 1.00 92.94 165 LEU A CA 1
ATOM 1292 C C . LEU A 1 165 ? 9.094 12.108 -10.407 1.00 92.94 165 LEU A C 1
ATOM 1294 O O . LEU A 1 165 ? 9.695 12.633 -9.469 1.00 92.94 165 LEU A O 1
ATOM 1298 N N . GLY A 1 166 ? 9.626 11.096 -11.094 1.00 91.19 166 GLY A N 1
ATOM 1299 C CA . GLY A 1 166 ? 10.940 10.528 -10.797 1.00 91.19 166 GLY A CA 1
ATOM 1300 C C . GLY A 1 166 ? 11.019 9.873 -9.416 1.00 91.19 166 GLY A C 1
ATOM 1301 O O . GLY A 1 166 ? 10.067 9.265 -8.924 1.00 91.19 166 GLY A O 1
ATOM 1302 N N . ASP A 1 167 ? 12.177 10.017 -8.781 1.00 89.94 167 ASP A N 1
ATOM 1303 C CA . ASP A 1 167 ? 12.468 9.562 -7.419 1.00 89.94 167 ASP A CA 1
ATOM 1304 C C . ASP A 1 167 ? 11.564 10.222 -6.367 1.00 89.94 167 ASP A C 1
ATOM 1306 O O . ASP A 1 167 ? 11.053 9.553 -5.468 1.00 89.94 167 ASP A O 1
ATOM 1310 N N . THR A 1 168 ? 11.287 11.516 -6.527 1.00 91.44 168 THR A N 1
ATOM 1311 C CA . THR A 1 168 ? 10.382 12.271 -5.651 1.00 91.44 168 THR A CA 1
ATOM 1312 C C . THR A 1 168 ? 8.972 11.677 -5.672 1.00 91.44 168 THR A C 1
ATOM 1314 O O . THR A 1 168 ? 8.323 11.576 -4.630 1.00 91.44 168 THR A O 1
ATOM 1317 N N . GLY A 1 169 ? 8.515 11.211 -6.838 1.00 91.38 169 GLY A N 1
ATOM 1318 C CA . GLY A 1 169 ? 7.232 10.524 -6.990 1.00 91.38 169 GLY A CA 1
ATOM 1319 C C . GLY A 1 169 ? 7.121 9.267 -6.139 1.00 91.38 169 GLY A C 1
ATOM 1320 O O . GLY A 1 169 ? 6.106 9.059 -5.477 1.00 91.38 169 GLY A O 1
ATOM 1321 N N . LEU A 1 170 ? 8.177 8.452 -6.119 1.00 90.94 170 LEU A N 1
ATOM 1322 C CA . LEU A 1 170 ? 8.215 7.221 -5.331 1.00 90.94 170 LEU A CA 1
ATOM 1323 C C . LEU A 1 170 ? 8.129 7.514 -3.832 1.00 90.94 170 LEU A C 1
ATOM 1325 O O . LEU A 1 170 ? 7.381 6.852 -3.112 1.00 90.94 170 LEU A O 1
ATOM 1329 N N . THR A 1 171 ? 8.842 8.541 -3.368 1.00 91.31 171 THR A N 1
ATOM 1330 C CA . THR A 1 171 ? 8.791 8.974 -1.968 1.00 91.31 171 THR A CA 1
ATOM 1331 C C . THR A 1 171 ? 7.397 9.477 -1.599 1.00 91.31 171 THR A C 1
ATOM 1333 O O . THR A 1 171 ? 6.849 9.060 -0.582 1.00 91.31 171 THR A O 1
ATOM 1336 N N . LEU A 1 172 ? 6.773 10.306 -2.443 1.00 92.19 172 LEU A N 1
ATOM 1337 C CA . LEU A 1 172 ? 5.406 10.787 -2.217 1.00 92.19 172 LEU A CA 1
ATOM 1338 C C . LEU A 1 172 ? 4.383 9.647 -2.205 1.00 92.19 172 LEU A C 1
ATOM 1340 O O . LEU A 1 172 ? 3.490 9.633 -1.360 1.00 92.19 172 LEU A O 1
ATOM 1344 N N . PHE A 1 173 ? 4.530 8.668 -3.097 1.00 91.94 173 PHE A N 1
ATOM 1345 C CA . PHE A 1 173 ? 3.680 7.482 -3.122 1.00 91.94 173 PHE A CA 1
ATOM 1346 C C . PHE A 1 173 ? 3.827 6.650 -1.842 1.00 91.94 173 PHE A C 1
ATOM 1348 O O . PHE A 1 173 ? 2.823 6.243 -1.256 1.00 91.94 173 PHE A O 1
ATOM 1355 N N . LYS A 1 174 ? 5.059 6.476 -1.345 1.00 90.62 174 LYS A N 1
ATOM 1356 C CA . LYS A 1 174 ? 5.328 5.823 -0.056 1.00 90.62 174 LYS A CA 1
ATOM 1357 C C . LYS A 1 174 ? 4.661 6.556 1.106 1.00 90.62 174 LYS A C 1
ATOM 1359 O O . LYS A 1 174 ? 3.978 5.925 1.910 1.00 90.62 174 LYS A O 1
ATOM 1364 N N . ILE A 1 175 ? 4.839 7.878 1.174 1.00 91.56 175 ILE A N 1
ATOM 1365 C CA . ILE A 1 175 ? 4.232 8.736 2.202 1.00 91.56 175 ILE A CA 1
ATOM 1366 C C . ILE A 1 175 ? 2.710 8.602 2.167 1.00 91.56 175 ILE A C 1
ATOM 1368 O O . ILE A 1 175 ? 2.091 8.437 3.214 1.00 91.56 175 ILE A O 1
ATOM 1372 N N . LEU A 1 176 ? 2.107 8.620 0.977 1.00 93.25 176 LEU A N 1
ATOM 1373 C CA . LEU A 1 176 ? 0.664 8.484 0.813 1.00 93.25 176 LEU A CA 1
ATOM 1374 C C . LEU A 1 176 ? 0.159 7.128 1.322 1.00 93.25 176 LEU A C 1
ATOM 1376 O O . LEU A 1 176 ? -0.767 7.090 2.130 1.00 93.25 176 LEU A O 1
ATOM 1380 N N . LEU A 1 177 ? 0.764 6.021 0.885 1.00 91.50 177 LEU A N 1
ATOM 1381 C CA . LEU A 1 177 ? 0.347 4.679 1.300 1.00 91.50 177 LEU A CA 1
ATOM 1382 C C . LEU A 1 177 ? 0.496 4.474 2.810 1.00 91.50 177 LEU A C 1
ATOM 1384 O O . LEU A 1 177 ? -0.419 3.962 3.462 1.00 91.50 177 LEU A O 1
ATOM 1388 N N . LEU A 1 178 ? 1.629 4.892 3.376 1.00 89.00 178 LEU A N 1
ATOM 1389 C CA . LEU A 1 178 ? 1.883 4.735 4.802 1.00 89.00 178 LEU A CA 1
ATOM 1390 C C . LEU A 1 178 ? 0.981 5.660 5.627 1.00 89.00 178 LEU A C 1
ATOM 1392 O O . LEU A 1 178 ? 0.405 5.224 6.620 1.00 89.00 178 LEU A O 1
ATOM 1396 N N . GLY A 1 179 ? 0.778 6.897 5.172 1.00 89.75 179 GLY A N 1
ATOM 1397 C CA . GLY A 1 179 ? -0.138 7.852 5.786 1.00 89.75 179 GLY A CA 1
ATOM 1398 C C . GLY A 1 179 ? -1.573 7.328 5.831 1.00 89.75 179 GLY A C 1
ATOM 1399 O O . GLY A 1 179 ? -2.198 7.370 6.888 1.00 89.75 179 GLY A O 1
ATOM 1400 N N . ILE A 1 180 ? -2.076 6.754 4.730 1.00 92.06 180 ILE A N 1
ATOM 1401 C CA . ILE A 1 180 ? -3.401 6.109 4.697 1.00 92.06 180 ILE A CA 1
ATOM 1402 C C . ILE A 1 180 ? -3.442 4.919 5.662 1.00 92.06 180 ILE A C 1
ATOM 1404 O O . ILE A 1 180 ? -4.393 4.785 6.428 1.00 92.06 180 ILE A O 1
ATOM 1408 N N . THR A 1 181 ? -2.412 4.072 5.664 1.00 90.31 181 THR A N 1
ATOM 1409 C CA . THR A 1 181 ? -2.346 2.894 6.542 1.00 90.31 181 THR A CA 1
ATOM 1410 C C . THR A 1 181 ? -2.439 3.294 8.015 1.00 90.31 181 THR A C 1
ATOM 1412 O O . THR A 1 181 ? -3.311 2.809 8.735 1.00 90.31 181 THR A O 1
ATOM 1415 N N . PHE A 1 182 ? -1.591 4.226 8.459 1.00 87.31 182 PHE A N 1
ATOM 1416 C CA . PHE A 1 182 ? -1.596 4.709 9.841 1.00 87.31 182 PHE A CA 1
ATOM 1417 C C . PHE A 1 182 ? -2.869 5.477 10.185 1.00 87.31 182 PHE A C 1
ATOM 1419 O O . PHE A 1 182 ? -3.380 5.319 11.290 1.00 87.31 182 PHE A O 1
ATOM 1426 N N . TYR A 1 183 ? -3.423 6.250 9.249 1.00 89.62 183 TYR A N 1
ATOM 1427 C CA . TYR A 1 183 ? -4.715 6.905 9.436 1.00 89.62 183 TYR A CA 1
ATOM 1428 C C . TYR A 1 183 ? -5.820 5.889 9.757 1.00 89.62 183 TYR A C 1
ATOM 1430 O O . TYR A 1 183 ? -6.559 6.074 10.725 1.00 89.62 183 TYR A O 1
ATOM 1438 N N . VAL A 1 184 ? -5.905 4.788 9.000 1.00 89.44 184 VAL A N 1
ATOM 1439 C CA . VAL A 1 184 ? -6.917 3.750 9.245 1.00 89.44 184 VAL A CA 1
ATOM 1440 C C . VAL A 1 184 ? -6.649 3.004 10.554 1.00 89.44 184 VAL A C 1
ATOM 1442 O O . VAL A 1 184 ? -7.594 2.796 11.311 1.00 89.44 184 VAL A O 1
ATOM 1445 N N . ILE A 1 185 ? -5.393 2.656 10.868 1.00 86.69 185 ILE A N 1
ATOM 1446 C CA . ILE A 1 185 ? -5.030 2.011 12.148 1.00 86.69 185 ILE A CA 1
ATOM 1447 C C . ILE A 1 185 ? -5.463 2.885 13.325 1.00 86.69 185 ILE A C 1
ATOM 1449 O O . ILE A 1 185 ? -6.183 2.426 14.209 1.00 86.69 185 ILE A O 1
ATOM 1453 N N . VAL A 1 186 ? -5.065 4.158 13.314 1.00 83.31 186 VAL A N 1
ATOM 1454 C CA . VAL A 1 186 ? -5.393 5.102 14.382 1.00 83.31 186 VAL A CA 1
ATOM 1455 C C . VAL A 1 186 ? -6.902 5.266 14.507 1.00 83.31 186 VAL A C 1
ATOM 1457 O O . VAL A 1 186 ? -7.396 5.312 15.627 1.00 83.31 186 VAL A O 1
ATOM 1460 N N . HIS A 1 187 ? -7.641 5.324 13.393 1.00 83.94 187 HIS A N 1
ATOM 1461 C CA . HIS A 1 187 ? -9.102 5.414 13.414 1.00 83.94 187 HIS A CA 1
ATOM 1462 C C . HIS A 1 187 ? -9.774 4.162 13.993 1.00 83.94 187 HIS A C 1
ATOM 1464 O O . HIS A 1 187 ? -10.770 4.277 14.706 1.00 83.94 187 HIS A O 1
ATOM 1470 N N . LEU A 1 188 ? -9.214 2.980 13.731 1.00 82.81 188 LEU A N 1
ATOM 1471 C CA . LEU A 1 188 ? -9.711 1.718 14.270 1.00 82.81 188 LEU A CA 1
ATOM 1472 C C . LEU A 1 188 ? -9.453 1.614 15.783 1.00 82.81 188 LEU A C 1
ATOM 1474 O O . LEU A 1 188 ? -10.337 1.210 16.531 1.00 82.81 188 LEU A O 1
ATOM 1478 N N . CYS A 1 189 ? -8.289 2.073 16.256 1.00 78.06 189 CYS A N 1
ATOM 1479 C CA . CYS A 1 189 ? -7.943 2.066 17.680 1.00 78.06 189 CYS A CA 1
ATOM 1480 C C . CYS A 1 189 ? -8.809 3.000 18.546 1.00 78.06 189 CYS A C 1
ATOM 1482 O O . CYS A 1 189 ? -8.934 2.746 19.742 1.00 78.06 189 CYS A O 1
ATOM 1484 N N . GLN A 1 190 ? -9.429 4.046 17.977 1.00 69.56 190 GLN A N 1
ATOM 1485 C CA . GLN A 1 190 ? -10.230 5.024 18.744 1.00 69.56 190 GLN A CA 1
ATOM 1486 C C . GLN A 1 190 ? -11.438 4.407 19.450 1.00 69.56 190 GLN A C 1
ATOM 1488 O O . GLN A 1 190 ? -11.978 5.017 20.367 1.00 69.56 190 GLN A O 1
ATOM 1493 N N . ARG A 1 191 ? -11.917 3.255 18.970 1.00 63.59 191 ARG A N 1
ATOM 1494 C CA . ARG A 1 191 ? -13.202 2.689 19.391 1.00 63.59 191 ARG A CA 1
ATOM 1495 C C . ARG A 1 191 ? -13.066 1.635 20.490 1.00 63.59 191 ARG A C 1
ATOM 1497 O O . ARG A 1 191 ? -14.037 1.407 21.199 1.00 63.59 191 ARG A O 1
ATOM 1504 N N . GLU A 1 192 ? -11.883 1.035 20.667 1.00 63.84 192 GLU A N 1
ATOM 1505 C CA . GLU A 1 192 ? -11.707 -0.134 21.550 1.00 63.84 192 GLU A CA 1
ATOM 1506 C C . GLU A 1 192 ? -10.696 0.049 22.700 1.00 63.84 192 GLU A C 1
ATOM 1508 O O . GLU A 1 192 ? -10.780 -0.678 23.689 1.00 63.84 192 GLU A O 1
ATOM 1513 N N . ILE A 1 193 ? -9.744 0.991 22.620 1.00 63.53 193 ILE A N 1
ATOM 1514 C CA . ILE A 1 193 ? -8.628 1.099 23.586 1.00 63.53 193 ILE A CA 1
ATOM 1515 C C . ILE A 1 193 ? -8.549 2.512 24.184 1.00 63.53 193 ILE A C 1
ATOM 1517 O O . ILE A 1 193 ? -8.782 3.500 23.492 1.00 63.53 193 ILE A O 1
ATOM 1521 N N . SER A 1 194 ? -8.153 2.609 25.465 1.00 62.44 194 SER A N 1
ATOM 1522 C CA . SER A 1 194 ? -7.743 3.871 26.102 1.00 62.44 194 SER A CA 1
ATOM 1523 C C . SER A 1 194 ? -6.723 4.604 25.222 1.00 62.44 194 SER A C 1
ATOM 1525 O O . SER A 1 194 ? -5.657 4.090 24.875 1.00 62.44 194 SER A O 1
ATOM 1527 N N . THR A 1 195 ? -7.087 5.814 24.827 1.00 65.62 195 THR A N 1
ATOM 1528 C CA . THR A 1 195 ? -6.646 6.449 23.586 1.00 65.62 195 THR A CA 1
ATOM 1529 C C . THR A 1 195 ? -5.160 6.798 23.526 1.00 65.62 195 THR A C 1
ATOM 1531 O O . THR A 1 195 ? -4.528 6.755 22.468 1.00 65.62 195 THR A O 1
ATOM 1534 N N . TRP A 1 196 ? -4.551 7.013 24.690 1.00 69.31 196 TRP A N 1
ATOM 1535 C CA . TRP A 1 196 ? -3.127 7.311 24.808 1.00 69.31 196 TRP A CA 1
ATOM 1536 C C . TRP A 1 196 ? -2.253 6.080 24.530 1.00 69.31 196 TRP A C 1
ATOM 1538 O O . TRP A 1 196 ? -1.217 6.192 23.874 1.00 69.31 196 TRP A O 1
ATOM 1548 N N . TRP A 1 197 ? -2.694 4.883 24.935 1.00 74.19 197 TRP A N 1
ATOM 1549 C CA . TRP A 1 197 ? -1.953 3.643 24.683 1.00 74.19 197 TRP A CA 1
ATOM 1550 C C . TRP A 1 197 ? -1.950 3.252 23.208 1.00 74.19 197 TRP A C 1
ATOM 1552 O O . TRP A 1 197 ? -0.923 2.787 22.718 1.00 74.19 197 TRP A O 1
ATOM 1562 N N . GLY A 1 198 ? -3.053 3.487 22.489 1.00 73.88 198 GLY A N 1
ATOM 1563 C CA . GLY A 1 198 ? -3.133 3.223 21.049 1.00 73.88 198 GLY A CA 1
ATOM 1564 C C . GLY A 1 198 ? -2.098 4.024 20.255 1.00 73.88 198 GLY A C 1
ATOM 1565 O O . GLY A 1 198 ? -1.398 3.470 19.409 1.00 73.88 198 GLY A O 1
ATOM 1566 N N . SER A 1 199 ? -1.929 5.304 20.591 1.00 73.62 199 SER A N 1
ATOM 1567 C CA . SER A 1 199 ? -0.925 6.170 19.963 1.00 73.62 199 SER A CA 1
ATOM 1568 C C . SER A 1 199 ? 0.509 5.743 20.295 1.00 73.62 199 SER A C 1
ATOM 1570 O O . SER A 1 199 ? 1.357 5.703 19.404 1.00 73.62 199 SER A O 1
ATOM 1572 N N . ILE A 1 200 ? 0.787 5.353 21.545 1.00 79.56 200 ILE A N 1
ATOM 1573 C CA . ILE A 1 200 ? 2.106 4.832 21.945 1.00 79.56 200 ILE A CA 1
ATOM 1574 C C . ILE A 1 200 ? 2.430 3.540 21.186 1.00 79.56 200 ILE A C 1
ATOM 1576 O O . ILE A 1 200 ? 3.524 3.411 20.635 1.00 79.56 200 ILE A O 1
ATOM 1580 N N . LEU A 1 201 ? 1.482 2.600 21.115 1.00 80.62 201 LEU A N 1
ATOM 1581 C CA . LEU A 1 201 ? 1.657 1.349 20.376 1.00 80.62 201 LEU A CA 1
ATOM 1582 C C . LEU A 1 201 ? 1.870 1.603 18.883 1.00 80.62 201 LEU A C 1
ATOM 1584 O O . LEU A 1 201 ? 2.723 0.958 18.280 1.00 80.62 201 LEU A O 1
ATOM 1588 N N . ALA A 1 202 ? 1.144 2.559 18.297 1.00 75.31 202 ALA A N 1
ATOM 1589 C CA . ALA A 1 202 ? 1.306 2.935 16.897 1.00 75.31 202 ALA A CA 1
ATOM 1590 C C . ALA A 1 202 ? 2.703 3.510 16.617 1.00 75.31 202 ALA A C 1
ATOM 1592 O O . ALA A 1 202 ? 3.347 3.110 15.649 1.00 75.31 202 ALA A O 1
ATOM 1593 N N . VAL A 1 203 ? 3.209 4.396 17.481 1.00 79.25 203 VAL A N 1
ATOM 1594 C CA . VAL A 1 203 ? 4.572 4.939 17.359 1.00 79.25 203 VAL A CA 1
ATOM 1595 C C . VAL A 1 203 ? 5.620 3.838 17.538 1.00 79.25 203 VAL A C 1
ATOM 1597 O O . VAL A 1 203 ? 6.590 3.780 16.786 1.00 79.25 203 VAL A O 1
ATOM 1600 N N . LEU A 1 204 ? 5.422 2.925 18.488 1.00 83.50 204 LEU A N 1
ATOM 1601 C CA . LEU A 1 204 ? 6.344 1.814 18.720 1.00 83.50 204 LEU A CA 1
ATOM 1602 C C . LEU A 1 204 ? 6.362 0.834 17.536 1.00 83.50 204 LEU A C 1
ATOM 1604 O O . LEU A 1 204 ? 7.435 0.411 17.107 1.00 83.50 204 LEU A O 1
ATOM 1608 N N . ALA A 1 205 ? 5.196 0.540 16.958 1.00 79.12 205 ALA A N 1
ATOM 1609 C CA . ALA A 1 205 ? 5.075 -0.238 15.730 1.00 79.12 205 ALA A CA 1
ATOM 1610 C C . ALA A 1 205 ? 5.765 0.459 14.546 1.00 79.12 205 ALA A C 1
ATOM 1612 O O . ALA A 1 205 ? 6.489 -0.189 13.794 1.00 79.12 205 ALA A O 1
ATOM 1613 N N . LEU A 1 206 ? 5.614 1.782 14.412 1.00 79.06 206 LEU A N 1
ATOM 1614 C CA . LEU A 1 206 ? 6.300 2.564 13.381 1.00 79.06 206 LEU A CA 1
ATOM 1615 C C . LEU A 1 206 ? 7.826 2.456 13.508 1.00 79.06 206 LEU A C 1
ATOM 1617 O O . LEU A 1 206 ? 8.505 2.208 12.513 1.00 79.06 206 LEU A O 1
ATOM 1621 N N . ILE A 1 207 ? 8.363 2.607 14.722 1.00 81.31 207 ILE A N 1
ATOM 1622 C CA . ILE A 1 207 ? 9.804 2.486 14.982 1.00 81.31 207 ILE A CA 1
ATOM 1623 C C . ILE A 1 207 ? 10.294 1.073 14.644 1.00 81.31 207 ILE A C 1
ATOM 1625 O O . ILE A 1 207 ? 11.338 0.925 14.011 1.00 81.31 207 ILE A O 1
ATOM 1629 N N . ALA A 1 208 ? 9.534 0.042 15.022 1.00 78.06 208 ALA A N 1
ATOM 1630 C CA . ALA A 1 208 ? 9.872 -1.347 14.724 1.00 78.06 208 ALA A CA 1
ATOM 1631 C C . ALA A 1 208 ? 9.868 -1.644 13.212 1.00 78.06 208 ALA A C 1
ATOM 1633 O O . ALA A 1 208 ? 10.738 -2.366 12.726 1.00 78.06 208 ALA A O 1
ATOM 1634 N N . CYS A 1 209 ? 8.924 -1.067 12.464 1.00 72.56 209 CYS A N 1
ATOM 1635 C CA . CYS A 1 209 ? 8.797 -1.277 11.022 1.00 72.56 209 CYS A CA 1
ATOM 1636 C C . CYS A 1 209 ? 9.720 -0.391 10.176 1.00 72.56 209 CYS A C 1
ATOM 1638 O O . CYS A 1 209 ? 9.946 -0.728 9.017 1.00 72.56 209 CYS A O 1
ATOM 1640 N N . PHE A 1 210 ? 10.274 0.705 10.712 1.00 75.31 210 PHE A N 1
ATOM 1641 C CA . PHE A 1 210 ? 11.064 1.684 9.950 1.00 75.31 210 PHE A CA 1
ATOM 1642 C C . PHE A 1 210 ? 12.123 1.089 9.002 1.00 75.31 210 PHE A C 1
ATOM 1644 O O . PHE A 1 210 ? 12.149 1.499 7.839 1.00 75.31 210 PHE A O 1
ATOM 1651 N N . PRO A 1 211 ? 12.956 0.110 9.416 1.00 67.31 211 PRO A N 1
ATOM 1652 C CA . PRO A 1 211 ? 13.996 -0.443 8.546 1.00 67.31 211 PRO A CA 1
ATOM 1653 C C . PRO A 1 211 ? 13.444 -1.184 7.320 1.00 67.31 211 PRO A C 1
ATOM 1655 O O . PRO A 1 211 ? 14.179 -1.428 6.369 1.00 67.31 211 PRO A O 1
ATOM 1658 N N . GLN A 1 212 ? 12.167 -1.568 7.357 1.00 68.94 212 GLN A N 1
ATOM 1659 C CA . GLN A 1 212 ? 11.490 -2.358 6.330 1.00 68.94 212 GLN A CA 1
ATOM 1660 C C . GLN A 1 212 ? 10.601 -1.498 5.417 1.00 68.94 212 GLN A C 1
ATOM 1662 O O . GLN A 1 212 ? 9.992 -2.025 4.489 1.00 68.94 212 GLN A O 1
ATOM 1667 N N . LEU A 1 213 ? 10.535 -0.175 5.631 1.00 67.94 213 LEU A N 1
ATOM 1668 C CA . LEU A 1 213 ? 9.694 0.748 4.856 1.00 67.94 213 LEU A CA 1
ATOM 1669 C C . LEU A 1 213 ? 10.303 1.095 3.483 1.00 67.94 213 LEU A C 1
ATOM 1671 O O . LEU A 1 213 ? 10.579 2.261 3.165 1.00 67.94 213 LEU A O 1
ATOM 1675 N N . ASN A 1 214 ? 10.491 0.070 2.655 1.00 79.50 214 ASN A N 1
ATOM 1676 C CA . ASN A 1 214 ? 10.806 0.191 1.233 1.00 79.50 214 ASN A CA 1
ATOM 1677 C C . ASN A 1 214 ? 9.520 0.191 0.403 1.00 79.50 214 ASN A C 1
ATOM 1679 O O . ASN A 1 214 ? 8.494 -0.320 0.845 1.00 79.50 214 ASN A O 1
ATOM 1683 N N . VAL A 1 215 ? 9.554 0.759 -0.808 1.00 82.75 215 VAL A N 1
ATOM 1684 C CA . VAL A 1 215 ? 8.382 0.760 -1.704 1.00 82.75 215 VAL A CA 1
ATOM 1685 C C . VAL A 1 215 ? 8.289 -0.581 -2.413 1.00 82.75 215 VAL A C 1
ATOM 1687 O O . VAL A 1 215 ? 8.527 -0.708 -3.610 1.00 82.75 215 VAL A O 1
ATOM 1690 N N . THR A 1 216 ? 7.950 -1.596 -1.635 1.00 86.00 216 THR A N 1
ATOM 1691 C CA . THR A 1 216 ? 7.696 -2.948 -2.107 1.00 86.00 216 THR A CA 1
ATOM 1692 C C . THR A 1 216 ? 6.197 -3.240 -2.041 1.00 86.00 216 THR A C 1
ATOM 1694 O O . THR A 1 216 ? 5.444 -2.536 -1.351 1.00 86.00 216 THR A O 1
ATOM 1697 N N . PRO A 1 217 ? 5.741 -4.310 -2.711 1.00 87.56 217 PRO A N 1
ATOM 1698 C CA . PRO A 1 217 ? 4.362 -4.786 -2.609 1.00 87.56 217 PRO A CA 1
ATOM 1699 C C . PRO A 1 217 ? 3.885 -5.009 -1.153 1.00 87.56 217 PRO A C 1
ATOM 1701 O O . PRO A 1 217 ? 2.690 -4.981 -0.857 1.00 87.56 217 PRO A O 1
ATOM 1704 N N . GLU A 1 218 ? 4.811 -5.141 -0.197 1.00 88.69 218 GLU A N 1
ATOM 1705 C CA . GLU A 1 218 ? 4.506 -5.379 1.217 1.00 88.69 218 GLU A CA 1
ATOM 1706 C C . GLU A 1 218 ? 3.688 -4.266 1.858 1.00 88.69 218 GLU A C 1
ATOM 1708 O O . GLU A 1 218 ? 2.755 -4.548 2.610 1.00 88.69 218 GLU A O 1
ATOM 1713 N N . ILE A 1 219 ? 3.963 -3.011 1.498 1.00 88.75 219 ILE A N 1
ATOM 1714 C CA . ILE A 1 219 ? 3.185 -1.873 1.995 1.00 88.75 219 ILE A CA 1
ATOM 1715 C C . ILE A 1 219 ? 1.717 -2.004 1.564 1.00 88.75 219 ILE A C 1
ATOM 1717 O O . ILE A 1 219 ? 0.814 -1.707 2.348 1.00 88.75 219 ILE A O 1
ATOM 1721 N N . ILE A 1 220 ? 1.461 -2.514 0.353 1.00 92.56 220 ILE A N 1
ATOM 1722 C CA . ILE A 1 220 ? 0.097 -2.777 -0.118 1.00 92.56 220 ILE A CA 1
ATOM 1723 C C . ILE A 1 220 ? -0.559 -3.882 0.706 1.00 92.56 220 ILE A C 1
ATOM 1725 O O . ILE A 1 220 ? -1.740 -3.781 1.024 1.00 92.56 220 ILE A O 1
ATOM 1729 N N . THR A 1 221 ? 0.196 -4.911 1.087 1.00 92.88 221 THR A N 1
ATOM 1730 C CA . THR A 1 221 ? -0.304 -5.994 1.943 1.00 92.88 221 THR A CA 1
ATOM 1731 C C . THR A 1 221 ? -0.724 -5.474 3.311 1.00 92.88 221 THR A C 1
ATOM 1733 O O . THR A 1 221 ? -1.826 -5.779 3.762 1.00 92.88 221 THR A O 1
ATOM 1736 N N . ILE A 1 222 ? 0.102 -4.644 3.948 1.00 91.00 222 ILE A N 1
ATOM 1737 C CA . ILE A 1 222 ? -0.231 -4.041 5.245 1.00 91.00 222 ILE A CA 1
ATOM 1738 C C . ILE A 1 222 ? -1.495 -3.181 5.113 1.00 91.00 222 ILE A C 1
ATOM 1740 O O . ILE A 1 222 ? -2.434 -3.342 5.896 1.00 91.00 222 ILE A O 1
ATOM 1744 N N . LEU A 1 223 ? -1.565 -2.327 4.087 1.00 92.81 223 LEU A N 1
ATOM 1745 C CA . LEU A 1 223 ? -2.745 -1.507 3.816 1.00 92.81 223 LEU A CA 1
ATOM 1746 C C . LEU A 1 223 ? -3.997 -2.368 3.573 1.00 92.81 223 LEU A C 1
ATOM 1748 O O . LEU A 1 223 ? -5.050 -2.104 4.150 1.00 92.81 223 LEU A O 1
ATOM 1752 N N . GLY A 1 224 ? -3.890 -3.418 2.759 1.00 93.94 224 GLY A N 1
ATOM 1753 C CA . GLY A 1 224 ? -4.982 -4.335 2.442 1.00 93.94 224 GLY A CA 1
ATOM 1754 C C . GLY A 1 224 ? -5.519 -5.068 3.671 1.00 93.94 224 GLY A C 1
ATOM 1755 O O . GLY A 1 224 ? -6.737 -5.153 3.851 1.00 93.94 224 GLY A O 1
ATOM 1756 N N . VAL A 1 225 ? -4.636 -5.532 4.562 1.00 94.56 225 VAL A N 1
ATOM 1757 C CA . VAL A 1 225 ? -5.014 -6.158 5.842 1.00 94.56 225 VAL A CA 1
ATOM 1758 C C . VAL A 1 225 ? -5.772 -5.167 6.724 1.00 94.56 225 VAL A C 1
ATOM 1760 O O . VAL A 1 225 ? -6.853 -5.482 7.219 1.00 94.56 225 VAL A O 1
ATOM 1763 N N . VAL A 1 226 ? -5.246 -3.951 6.881 1.00 93.38 226 VAL A N 1
ATOM 1764 C CA . VAL A 1 226 ? -5.861 -2.906 7.712 1.00 93.38 226 VAL A CA 1
ATOM 1765 C C . VAL A 1 226 ? -7.233 -2.490 7.163 1.00 93.38 226 VAL A C 1
ATOM 1767 O O . VAL A 1 226 ? -8.194 -2.361 7.923 1.00 93.38 226 VAL A O 1
ATOM 1770 N N . LEU A 1 227 ? -7.367 -2.340 5.842 1.00 94.31 227 LEU A N 1
ATOM 1771 C CA . LEU A 1 227 ? -8.648 -2.046 5.191 1.00 94.31 227 LEU A CA 1
ATOM 1772 C C . LEU A 1 227 ? -9.650 -3.196 5.336 1.00 94.31 227 LEU A C 1
ATOM 1774 O O . LEU A 1 227 ? -10.833 -2.945 5.570 1.00 94.31 227 LEU A O 1
ATOM 1778 N N . THR A 1 228 ? -9.183 -4.445 5.245 1.00 94.62 228 THR A N 1
ATOM 1779 C CA . THR A 1 228 ? -10.011 -5.636 5.486 1.00 94.62 228 THR A CA 1
ATOM 1780 C C . THR A 1 228 ? -10.561 -5.598 6.909 1.00 94.62 228 THR A C 1
ATOM 1782 O O . THR A 1 228 ? -11.774 -5.651 7.096 1.00 94.62 228 THR A O 1
ATOM 1785 N N . MET A 1 229 ? -9.693 -5.389 7.904 1.00 92.12 229 MET A N 1
ATOM 1786 C CA . MET A 1 229 ? -10.088 -5.276 9.309 1.00 92.12 229 MET A CA 1
ATOM 1787 C C . MET A 1 229 ? -11.098 -4.139 9.534 1.00 92.12 229 MET A C 1
ATOM 1789 O O . MET A 1 229 ? -12.108 -4.326 10.209 1.00 92.12 229 MET A O 1
ATOM 1793 N N . SER A 1 230 ? -10.886 -2.981 8.900 1.00 92.00 230 SER A N 1
ATOM 1794 C CA . SER A 1 230 ? -11.814 -1.846 8.967 1.00 92.00 230 SER A CA 1
ATOM 1795 C C . SER A 1 230 ? -13.191 -2.164 8.369 1.00 92.00 230 SER A C 1
ATOM 1797 O O . SER A 1 230 ? -14.214 -1.746 8.915 1.00 92.00 230 SER A O 1
ATOM 1799 N N . CYS A 1 231 ? -13.256 -2.917 7.267 1.00 91.81 231 CYS A N 1
ATOM 1800 C CA . CYS A 1 231 ? -14.527 -3.337 6.671 1.00 91.81 231 CYS A CA 1
ATOM 1801 C C . CYS A 1 231 ? -15.268 -4.344 7.562 1.00 91.81 231 CYS A C 1
ATOM 1803 O O . CYS A 1 231 ? -16.475 -4.200 7.761 1.00 91.81 231 CYS A O 1
ATOM 1805 N N . LEU A 1 232 ? -14.556 -5.325 8.126 1.00 91.25 232 LEU A N 1
ATOM 1806 C CA . LEU A 1 232 ? -15.122 -6.323 9.043 1.00 91.25 232 LEU A CA 1
ATOM 1807 C C . LEU A 1 232 ? -15.690 -5.658 10.298 1.00 91.25 232 LEU A C 1
ATOM 1809 O O . LEU A 1 232 ? -16.833 -5.905 10.674 1.00 91.25 232 LEU A O 1
ATOM 1813 N N . HIS A 1 233 ? -14.928 -4.743 10.890 1.00 89.50 233 HIS A N 1
ATOM 1814 C CA . HIS A 1 233 ? -15.357 -4.004 12.070 1.00 89.50 233 HIS A CA 1
ATOM 1815 C C . HIS A 1 233 ? -16.595 -3.130 11.788 1.00 89.50 233 HIS A C 1
ATOM 1817 O O . HIS A 1 233 ? -17.566 -3.147 12.543 1.00 89.50 233 HIS A O 1
ATOM 1823 N N . GLN A 1 234 ? -16.632 -2.423 10.650 1.00 87.75 234 GLN A N 1
ATOM 1824 C CA . GLN A 1 234 ? -17.819 -1.656 10.239 1.00 87.75 234 GLN A CA 1
ATOM 1825 C C . GLN A 1 234 ? -19.051 -2.534 10.009 1.00 87.75 234 GLN A C 1
ATOM 1827 O 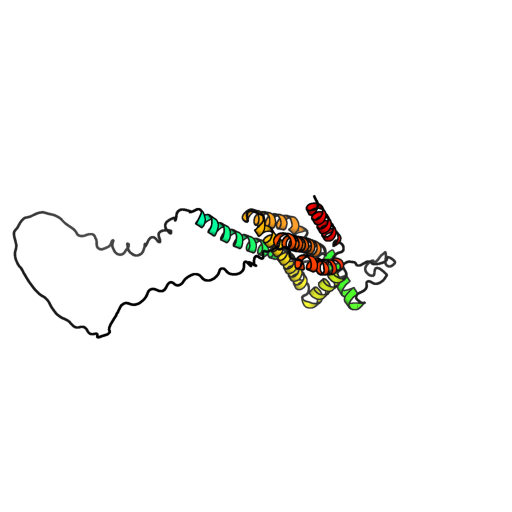O . GLN A 1 234 ? -20.180 -2.090 10.243 1.00 87.75 234 GLN A O 1
ATOM 1832 N N . TRP A 1 235 ? -18.853 -3.754 9.516 1.00 89.81 235 TRP A N 1
ATOM 1833 C CA . TRP A 1 235 ? -19.932 -4.716 9.379 1.00 89.81 235 TRP A CA 1
ATOM 1834 C C . TRP A 1 235 ? -20.464 -5.148 10.751 1.00 89.81 235 TRP A C 1
ATOM 1836 O O . TRP A 1 235 ? -21.674 -5.085 10.953 1.00 89.81 235 TRP A O 1
ATOM 1846 N N . GLN A 1 236 ? -19.587 -5.476 11.701 1.00 87.25 236 GLN A N 1
ATOM 1847 C CA . GLN A 1 236 ? -19.971 -5.913 13.044 1.00 87.25 236 GLN A CA 1
ATOM 1848 C C . GLN A 1 236 ? -20.710 -4.820 13.835 1.00 87.25 236 GLN A C 1
ATOM 1850 O O . GLN A 1 236 ? -21.748 -5.090 14.434 1.00 87.25 236 GLN A O 1
ATOM 1855 N N . GLU A 1 237 ? -20.230 -3.573 13.803 1.00 85.31 237 GLU A N 1
ATOM 1856 C CA . GLU A 1 237 ? -20.864 -2.480 14.552 1.00 85.31 237 GLU A CA 1
ATOM 1857 C C . GLU A 1 237 ? -22.175 -1.988 13.921 1.00 85.31 237 GLU A C 1
ATOM 1859 O O . GLU A 1 237 ? -23.147 -1.701 14.619 1.00 85.31 237 GLU A O 1
ATOM 1864 N N . LYS A 1 238 ? -22.192 -1.808 12.593 1.00 84.88 238 LYS A N 1
ATOM 1865 C CA . LYS A 1 238 ? -23.278 -1.094 11.893 1.00 84.88 238 LYS A CA 1
ATOM 1866 C C . LYS A 1 238 ? -24.199 -2.019 11.101 1.00 84.88 238 LYS A C 1
ATOM 1868 O O . LYS A 1 238 ? -25.089 -1.520 10.414 1.00 84.88 238 LYS A O 1
ATOM 1873 N N . ASN A 1 239 ? -23.960 -3.333 11.136 1.00 82.88 239 ASN A N 1
ATOM 1874 C CA . ASN A 1 239 ? -24.635 -4.343 10.312 1.00 82.88 239 ASN A CA 1
ATOM 1875 C C . ASN A 1 239 ? -24.707 -3.929 8.826 1.00 82.88 239 ASN A C 1
ATOM 1877 O O . ASN A 1 239 ? -25.723 -4.040 8.137 1.00 82.88 239 ASN A O 1
ATOM 1881 N N . SER A 1 240 ? -23.616 -3.334 8.335 1.00 84.50 240 SER A N 1
ATOM 1882 C CA . SER A 1 240 ? -23.588 -2.701 7.019 1.00 84.50 240 SER A CA 1
ATOM 1883 C C . SER A 1 240 ? -23.218 -3.716 5.944 1.00 84.50 240 SER A C 1
ATOM 1885 O O . SER A 1 240 ? -22.044 -4.025 5.744 1.00 84.50 240 SER A O 1
ATOM 1887 N N . ALA A 1 241 ? -24.201 -4.174 5.167 1.00 88.12 241 ALA A N 1
ATOM 1888 C CA . ALA A 1 241 ? -23.952 -5.034 4.004 1.00 88.12 241 ALA A CA 1
ATOM 1889 C C . ALA A 1 241 ? -23.005 -4.385 2.973 1.00 88.12 241 ALA A C 1
ATOM 1891 O O . ALA A 1 241 ? -22.292 -5.080 2.253 1.00 88.12 241 ALA A O 1
ATOM 1892 N N . ARG A 1 242 ? -22.952 -3.045 2.915 1.00 89.94 242 ARG A N 1
ATOM 1893 C CA . ARG A 1 242 ? -22.032 -2.314 2.027 1.00 89.94 242 ARG A CA 1
ATOM 1894 C C . ARG A 1 242 ? -20.566 -2.574 2.372 1.00 89.94 242 ARG A C 1
ATOM 1896 O O . ARG A 1 242 ? -19.752 -2.643 1.460 1.00 89.94 242 ARG A O 1
ATOM 1903 N N . ALA A 1 243 ? -20.238 -2.734 3.655 1.00 88.94 243 ALA A N 1
ATOM 1904 C CA . ALA A 1 243 ? -18.867 -2.991 4.092 1.00 88.94 243 ALA A CA 1
ATOM 1905 C C . ALA A 1 243 ? -18.363 -4.361 3.602 1.00 88.94 243 ALA A C 1
ATOM 1907 O O . ALA A 1 243 ? -17.233 -4.467 3.138 1.00 88.94 243 ALA A O 1
ATOM 1908 N N . LEU A 1 244 ? -19.233 -5.377 3.587 1.00 89.00 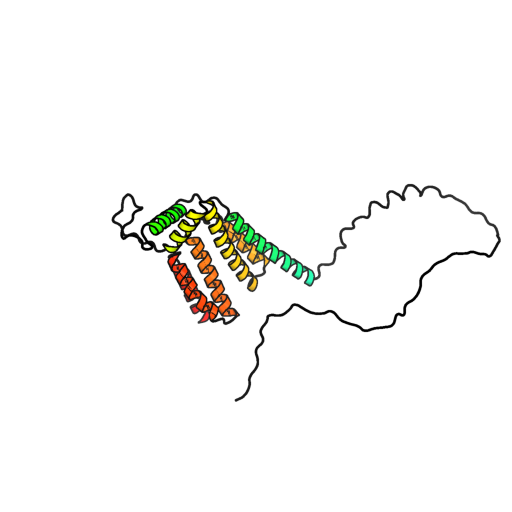244 LEU A N 1
ATOM 1909 C CA . LEU A 1 244 ? -18.925 -6.682 2.990 1.00 89.00 244 LEU A CA 1
ATOM 1910 C C . LEU A 1 244 ? -18.752 -6.594 1.470 1.00 89.00 244 LEU A C 1
ATOM 1912 O O . LEU A 1 244 ? -17.814 -7.165 0.920 1.00 89.00 244 LEU A O 1
ATOM 1916 N N . TRP A 1 245 ? -19.616 -5.844 0.781 1.00 92.81 245 TRP A N 1
ATOM 1917 C CA . TRP A 1 245 ? -19.487 -5.659 -0.667 1.00 92.81 245 TRP A CA 1
ATOM 1918 C C . TRP A 1 245 ? -18.222 -4.895 -1.068 1.00 92.81 245 TRP A C 1
ATOM 1920 O O . TRP A 1 245 ? -17.725 -5.128 -2.164 1.00 92.81 245 TRP A O 1
ATOM 1930 N N . LEU A 1 246 ? -17.673 -4.038 -0.198 1.00 93.88 246 LEU A N 1
ATOM 1931 C CA . LEU A 1 246 ? -16.391 -3.355 -0.414 1.00 93.88 246 LEU A CA 1
ATOM 1932 C C . LEU A 1 246 ? -15.179 -4.297 -0.346 1.00 93.88 246 LEU A C 1
ATOM 1934 O O . LEU A 1 246 ? -14.159 -3.999 -0.966 1.00 93.88 246 LEU A O 1
ATOM 1938 N N . LEU A 1 247 ? -15.286 -5.451 0.322 1.00 93.50 247 LEU A N 1
ATOM 1939 C CA . LEU A 1 247 ? -14.206 -6.443 0.342 1.00 93.50 247 LEU A CA 1
ATOM 1940 C C . LEU A 1 247 ? -13.945 -7.042 -1.042 1.00 93.50 247 LEU A C 1
ATOM 1942 O O . LEU A 1 247 ? -12.802 -7.331 -1.377 1.00 93.50 247 LEU A O 1
ATOM 1946 N N . VAL A 1 248 ? -14.983 -7.204 -1.868 1.00 94.38 248 VAL A N 1
ATOM 1947 C CA . VAL A 1 248 ? -14.852 -7.785 -3.213 1.00 94.38 248 VAL A CA 1
ATOM 1948 C C . VAL A 1 248 ? -13.920 -6.955 -4.111 1.00 94.38 248 VAL A C 1
ATOM 1950 O O . VAL A 1 248 ? -12.923 -7.508 -4.583 1.00 94.38 248 VAL A O 1
ATOM 1953 N N . PRO A 1 249 ? -14.165 -5.648 -4.352 1.00 95.88 249 PRO A N 1
ATOM 1954 C CA . PRO A 1 249 ? -13.243 -4.832 -5.131 1.00 95.88 249 PRO A CA 1
ATOM 1955 C C . PRO A 1 249 ? -11.894 -4.655 -4.428 1.00 95.88 249 PRO A C 1
ATOM 1957 O O . PRO A 1 249 ? -10.878 -4.601 -5.115 1.00 95.88 249 PRO A O 1
ATOM 1960 N N . LEU A 1 250 ? -11.857 -4.621 -3.089 1.00 94.88 250 LEU A N 1
ATOM 1961 C CA . LEU A 1 250 ? -10.604 -4.544 -2.335 1.00 94.88 250 LEU A CA 1
ATOM 1962 C C . LEU A 1 250 ? -9.695 -5.741 -2.639 1.00 94.88 250 LEU A C 1
ATOM 1964 O O . LEU A 1 250 ? -8.551 -5.543 -3.038 1.00 94.88 250 LEU A O 1
ATOM 1968 N N . PHE A 1 251 ? -10.201 -6.972 -2.515 1.00 95.12 251 PHE A N 1
ATOM 1969 C CA . PHE A 1 251 ? -9.432 -8.180 -2.815 1.00 95.12 251 PHE A CA 1
ATOM 1970 C C . PHE A 1 251 ? -9.075 -8.296 -4.293 1.00 95.12 251 PHE A C 1
ATOM 1972 O O . PHE A 1 251 ? -7.979 -8.746 -4.611 1.00 95.12 251 PHE A O 1
ATOM 1979 N N . LEU A 1 252 ? -9.958 -7.862 -5.196 1.00 94.50 252 LEU A N 1
ATOM 1980 C CA . LEU A 1 252 ? -9.682 -7.877 -6.630 1.00 94.50 252 LEU A CA 1
ATOM 1981 C C . LEU A 1 252 ? -8.510 -6.954 -6.980 1.00 94.50 252 LEU A C 1
ATOM 1983 O O . LEU A 1 252 ? -7.602 -7.364 -7.698 1.00 94.50 252 LEU A O 1
ATOM 1987 N N . VAL A 1 253 ? -8.500 -5.725 -6.460 1.00 94.50 253 VAL A N 1
ATOM 1988 C CA . VAL A 1 253 ? -7.393 -4.785 -6.683 1.00 94.50 253 VAL A CA 1
ATOM 1989 C C . VAL A 1 253 ? -6.127 -5.282 -5.988 1.00 94.50 253 VAL A C 1
ATOM 1991 O O . VAL A 1 253 ? -5.067 -5.330 -6.606 1.00 94.50 253 VAL A O 1
ATOM 1994 N N . TRP A 1 254 ? -6.237 -5.718 -4.733 1.00 95.19 254 TRP A N 1
ATOM 1995 C CA . TRP A 1 254 ? -5.098 -6.187 -3.950 1.00 95.19 254 TRP A CA 1
ATOM 1996 C C . TRP A 1 254 ? -4.427 -7.416 -4.573 1.00 95.19 254 TRP A C 1
ATOM 1998 O O . TRP A 1 254 ? -3.207 -7.426 -4.694 1.00 95.19 254 TRP A O 1
ATOM 2008 N N . ALA A 1 255 ? -5.189 -8.388 -5.080 1.00 93.94 255 ALA A N 1
ATOM 2009 C CA . ALA A 1 255 ? -4.643 -9.579 -5.736 1.00 93.94 255 ALA A CA 1
ATOM 2010 C C . ALA A 1 255 ? -3.765 -9.273 -6.963 1.00 93.94 255 ALA A C 1
ATOM 2012 O O . ALA A 1 255 ? -2.924 -10.090 -7.322 1.00 93.94 255 ALA A O 1
ATOM 2013 N N . ASN A 1 256 ? -3.958 -8.115 -7.605 1.00 93.38 256 ASN A N 1
ATOM 2014 C CA . ASN A 1 256 ? -3.138 -7.675 -8.737 1.00 93.38 256 ASN A CA 1
ATOM 2015 C C . ASN A 1 256 ? -1.929 -6.825 -8.308 1.00 93.38 256 ASN A C 1
ATOM 2017 O O . ASN A 1 256 ? -0.994 -6.642 -9.089 1.00 93.38 256 ASN A O 1
ATOM 2021 N N . LEU A 1 257 ? -1.956 -6.279 -7.089 1.00 93.06 257 LEU A N 1
ATOM 2022 C CA . LEU A 1 257 ? -0.875 -5.471 -6.529 1.00 93.06 257 LEU A CA 1
ATOM 2023 C C . LEU A 1 257 ? 0.122 -6.314 -5.722 1.00 93.06 257 LEU A C 1
ATOM 2025 O O . LEU A 1 257 ? 1.314 -6.037 -5.765 1.00 93.06 257 LEU A O 1
ATOM 2029 N N . ASP A 1 258 ? -0.340 -7.327 -4.985 1.00 93.94 258 ASP A N 1
ATOM 2030 C CA . ASP A 1 258 ? 0.524 -8.191 -4.178 1.00 93.94 258 ASP A CA 1
ATOM 2031 C C . ASP A 1 258 ? -0.029 -9.635 -4.093 1.00 93.94 258 ASP A C 1
ATOM 2033 O O . ASP A 1 258 ? -1.215 -9.833 -3.806 1.00 93.94 258 ASP A O 1
ATOM 2037 N N . PRO A 1 259 ? 0.813 -10.672 -4.292 1.00 91.00 259 PRO A N 1
ATOM 2038 C CA . PRO A 1 259 ? 0.395 -12.076 -4.208 1.00 91.00 259 PRO A CA 1
ATOM 2039 C C . PRO A 1 259 ? -0.039 -12.530 -2.800 1.00 91.00 259 PRO A C 1
ATOM 2041 O O . PRO A 1 259 ? -0.701 -13.557 -2.657 1.00 91.00 259 PRO A O 1
ATOM 2044 N N . ARG A 1 260 ? 0.297 -11.780 -1.747 1.00 93.94 260 ARG A N 1
ATOM 2045 C CA . ARG A 1 260 ? -0.034 -12.030 -0.335 1.00 93.94 260 ARG A CA 1
ATOM 2046 C C . ARG A 1 260 ? -1.469 -11.664 0.033 1.00 93.94 260 ARG A C 1
ATOM 2048 O O . ARG A 1 260 ? -1.820 -11.685 1.211 1.00 93.94 260 ARG A O 1
ATOM 2055 N N . VAL A 1 261 ? -2.338 -11.435 -0.952 1.00 93.81 261 VAL A N 1
ATOM 2056 C CA . VAL A 1 261 ? -3.792 -11.299 -0.758 1.00 93.81 261 VAL A CA 1
ATOM 2057 C C . VAL A 1 261 ? -4.401 -12.466 0.037 1.00 93.81 261 VAL A C 1
ATOM 2059 O O . VAL A 1 261 ? -5.387 -12.289 0.754 1.00 93.81 261 VAL A O 1
ATOM 2062 N N . PHE A 1 262 ? -3.782 -13.654 -0.014 1.00 94.44 262 PHE A N 1
ATOM 2063 C CA . PHE A 1 262 ? -4.196 -14.809 0.785 1.00 94.44 262 PHE A CA 1
ATOM 2064 C C . PHE A 1 262 ? -4.212 -14.523 2.296 1.00 94.44 262 PHE A C 1
ATOM 2066 O O . PHE A 1 262 ? -4.996 -15.148 3.003 1.00 94.44 262 PHE A O 1
ATOM 2073 N N . LEU A 1 263 ? -3.407 -13.574 2.798 1.00 94.62 263 LEU A N 1
ATOM 2074 C CA . LEU A 1 263 ? -3.429 -13.157 4.204 1.00 94.62 263 LEU A CA 1
ATOM 2075 C C . LEU A 1 263 ? -4.761 -12.507 4.580 1.00 94.62 263 LEU A C 1
ATOM 2077 O O . LEU A 1 263 ? -5.312 -12.806 5.636 1.00 94.62 263 LEU A O 1
ATOM 2081 N N . GLY A 1 264 ? -5.314 -11.661 3.711 1.00 93.44 264 GLY A N 1
ATOM 2082 C CA . GLY A 1 264 ? -6.617 -11.048 3.956 1.00 93.44 264 GLY A CA 1
ATOM 2083 C C . GLY A 1 264 ? -7.771 -12.048 3.831 1.00 93.44 264 GLY A C 1
ATOM 2084 O O . GLY A 1 264 ? -8.719 -11.988 4.610 1.00 93.44 264 GLY A O 1
ATOM 2085 N N . ILE A 1 265 ? -7.664 -13.027 2.924 1.00 93.88 265 ILE A N 1
ATOM 2086 C CA . ILE A 1 265 ? -8.630 -14.138 2.835 1.00 93.88 265 ILE A CA 1
ATOM 2087 C C . ILE A 1 265 ? -8.562 -15.015 4.095 1.00 93.88 265 ILE A C 1
ATOM 2089 O O . ILE A 1 265 ? -9.597 -15.377 4.651 1.00 93.88 265 ILE A O 1
ATOM 2093 N N . ALA A 1 266 ? -7.356 -15.338 4.571 1.00 95.00 266 ALA A N 1
ATOM 2094 C CA . ALA A 1 266 ? -7.159 -16.094 5.804 1.00 95.00 266 ALA A CA 1
ATOM 2095 C C . ALA A 1 266 ? -7.726 -15.345 7.019 1.00 95.00 266 ALA A C 1
ATOM 2097 O O . ALA A 1 266 ? -8.409 -15.955 7.838 1.00 95.00 266 ALA A O 1
ATOM 2098 N N . LEU A 1 267 ? -7.509 -14.027 7.099 1.00 94.75 267 LEU A N 1
ATOM 2099 C CA . LEU A 1 267 ? -8.095 -13.168 8.129 1.00 94.75 267 LEU A CA 1
ATOM 2100 C C . LEU A 1 267 ? -9.628 -13.206 8.092 1.00 94.75 267 LEU A C 1
ATOM 2102 O O . LEU A 1 267 ? -10.256 -13.387 9.132 1.00 94.75 267 LEU A O 1
ATOM 2106 N N . LEU A 1 268 ? -10.229 -13.092 6.903 1.00 93.50 268 LEU A N 1
ATOM 2107 C CA . LEU A 1 268 ? -11.678 -13.188 6.724 1.00 93.50 268 LEU A CA 1
ATOM 2108 C C . LEU A 1 268 ? -12.218 -14.549 7.192 1.00 93.50 268 LEU A C 1
ATOM 2110 O O . LEU A 1 268 ? -13.228 -14.605 7.888 1.00 93.50 268 LEU A O 1
ATOM 2114 N N . GLY A 1 269 ? -11.533 -15.640 6.838 1.00 93.06 269 GLY A N 1
ATOM 2115 C CA . GLY A 1 269 ? -11.899 -16.988 7.270 1.00 93.06 269 GLY A CA 1
ATOM 2116 C C . GLY A 1 269 ? -11.790 -17.169 8.784 1.00 93.06 269 GLY A C 1
ATOM 2117 O O . GLY A 1 269 ? -12.689 -17.736 9.399 1.00 93.06 269 GLY A O 1
ATOM 2118 N N . LEU A 1 270 ? -10.724 -16.651 9.397 1.00 94.00 270 LEU A N 1
ATOM 2119 C CA . LEU A 1 270 ? -10.521 -16.718 10.843 1.00 94.00 270 LEU A CA 1
ATOM 2120 C C . LEU A 1 270 ? -11.579 -15.907 11.601 1.00 94.00 270 LEU A C 1
ATOM 2122 O O . LEU A 1 270 ? -12.088 -16.368 12.617 1.00 94.00 270 LEU A O 1
ATOM 2126 N N . PHE A 1 271 ? -11.942 -14.734 11.080 1.00 92.50 271 PHE A N 1
ATOM 2127 C CA . PHE A 1 271 ? -13.015 -13.913 11.631 1.00 92.50 271 PHE A CA 1
ATOM 2128 C C . PHE A 1 271 ? -14.370 -14.625 11.554 1.00 92.50 271 PHE A C 1
ATOM 2130 O O . PHE A 1 271 ? -15.068 -14.711 12.559 1.00 92.50 271 PHE A O 1
ATOM 2137 N N . ALA A 1 272 ? -14.706 -15.211 10.400 1.00 91.00 272 ALA A N 1
ATOM 2138 C CA . ALA A 1 272 ? -15.939 -15.980 10.239 1.00 91.00 272 ALA A CA 1
ATOM 2139 C C . ALA A 1 272 ? -15.993 -17.188 11.190 1.00 91.00 272 ALA A C 1
ATOM 2141 O O . ALA A 1 272 ? -17.032 -17.457 11.783 1.00 91.00 272 ALA A O 1
ATOM 2142 N N . LEU A 1 273 ? -14.872 -17.892 11.385 1.00 93.38 273 LEU A N 1
ATOM 2143 C CA . LEU A 1 273 ? -14.785 -18.967 12.377 1.00 93.38 273 LEU A CA 1
ATOM 2144 C C . LEU A 1 273 ? -14.996 -18.443 13.803 1.00 93.38 273 LEU A C 1
ATOM 2146 O O . LEU A 1 273 ? -15.723 -19.068 14.570 1.00 93.38 273 LEU A O 1
ATOM 2150 N N . GLY A 1 274 ? -14.397 -17.301 14.143 1.00 91.19 274 GLY A N 1
ATOM 2151 C CA . GLY A 1 274 ? -14.548 -16.668 15.453 1.00 91.19 274 GLY A CA 1
ATOM 2152 C C . GLY A 1 274 ? -15.977 -16.225 15.765 1.00 91.19 274 GLY A C 1
ATOM 2153 O O . GLY A 1 274 ? -16.369 -16.249 16.921 1.00 91.19 274 GLY A O 1
ATOM 2154 N N . GLU A 1 275 ? -16.768 -15.870 14.753 1.00 87.81 275 GLU A N 1
ATOM 2155 C CA . GLU A 1 275 ? -18.183 -15.524 14.933 1.00 87.81 275 GLU A CA 1
ATOM 2156 C C . GLU A 1 275 ? -19.079 -16.759 15.138 1.00 87.81 275 GLU A C 1
ATOM 2158 O O . GLU A 1 275 ? -20.136 -16.677 15.758 1.00 87.81 275 GLU A O 1
ATOM 2163 N N . THR A 1 276 ? -18.674 -17.917 14.606 1.00 87.12 276 THR A N 1
ATOM 2164 C CA . THR A 1 276 ? -19.466 -19.157 14.706 1.00 87.12 276 THR A CA 1
ATOM 2165 C C . THR A 1 276 ? -19.326 -19.907 16.033 1.00 87.12 276 THR A C 1
ATOM 2167 O O . THR A 1 276 ? -20.122 -20.816 16.279 1.00 87.12 276 THR A O 1
ATOM 2170 N N . VAL A 1 277 ? -18.318 -19.575 16.849 1.00 73.62 277 VAL A N 1
ATOM 2171 C CA . VAL A 1 277 ? -18.010 -20.219 18.143 1.00 73.62 277 VAL A CA 1
ATOM 2172 C C . VAL A 1 277 ? -18.629 -19.431 19.288 1.00 73.62 277 VAL A C 1
ATOM 2174 O O . VAL A 1 277 ? -19.261 -20.083 20.151 1.00 73.62 277 VAL A O 1
#

Radius of gyration: 36.7 Å; chains: 1; bounding box: 72×98×95 Å

Sequence (277 aa):
MRCPFLFSSPFQILSIYVNDHPDKDLPDENSPDPSESNPEANRSPEDAAGDQAGTDQSEAALVNQSAEEEGLPEWEPLTPELVEDEAIRGDFMLRWAAILLACLFAATYISDTETLVHVKTGQYLASHGFWPPANDVFSYTANDRPWYNNAWLFDLTLSGVYGVLGDTGLTLFKILLLGITFYVIVHLCQREISTWWGSILAVLALIACFPQLNVTPEIITILGVVLTMSCLHQWQEKNSARALWLLVPLFLVWANLDPRVFLGIALLGLFALGETV

Foldseek 3Di:
DDDDDDDDDPDDDDDDDDDDDDDDDDDDDDDDDDDDDDDDDDDDDDDDDDDDDDDDDDPVVVVVPPPPPPPDPDDDPDDVVNVVVVLVVVLVVLLVVLLVVLLVLLQDQAPDPQLVVLLVLLVVCVVPHLDDDQFDPPDPPGRVHGDDDQQSVQSVVSNVQCVPPNRVSLSVVLSVLRSLLSNLQLVVCVPPDSRVVSSVVSNVVSVVCSVVSHSALVSLVSSLQSLLVSLVVCCVPVVDPVSVVVNVVSLVVSSNRDVVSVVSVVVVVVVVVVVVD